Protein AF-A0A1Q5PY85-F1 (afdb_monomer)

Organism: NCBI:txid52770

Sequence (225 aa):
MTGRDDELRTALHHADWLVVAEEESTDALPASWRIVHAYLPDIEVTLDFDCLDAWGNYRPLAYAYGCRSAQVPGLSIYLGRRRDQRRAAIADFVRALTAWAYQQHETNAGRNGAENRGRAEDAAEYRFNLRLVRTADQFFRLLSKTLHFPGYFGGNWAAADDCMRDLAWLPPGPLTLRFEHLDTLAARSPLLHREVVTSLNLWEAHWAQAAAQRAVHIVRAGGAG

Solvent-accessible surface area (backbone atoms only — not comparable to full-atom values): 12750 Å² total; per-residue (Å²): 132,86,38,61,50,53,57,45,53,51,53,34,46,76,70,44,32,40,81,78,44,77,43,75,60,52,100,89,43,63,23,34,35,37,31,31,33,61,89,41,74,90,48,71,40,42,37,42,33,44,26,62,47,100,84,69,46,80,46,63,65,58,64,28,46,27,39,31,40,74,81,42,85,90,50,63,47,66,51,51,90,55,62,69,64,26,52,51,50,47,51,52,49,50,52,54,51,50,54,49,51,54,54,51,51,52,52,54,49,53,56,55,45,65,76,53,66,86,54,94,81,75,50,56,72,47,78,42,62,29,69,80,48,80,48,69,64,52,49,43,51,50,51,35,62,75,66,62,53,63,94,80,63,68,74,43,71,70,43,48,54,56,50,70,71,61,60,76,88,49,81,87,69,42,34,33,43,34,38,33,17,51,54,50,21,37,76,75,31,54,66,61,34,50,52,52,52,53,50,53,52,52,48,46,56,48,29,68,72,39,42,90,81,42,48,57,44,74,41,83,34,65,59,83,128

Nearest PDB structures (foldseek):
  4d82-assembly1_A  TM=6.471E-01  e=3.414E-02  Metallosphaera sedula
  8s0f-assembly1_A  TM=4.753E-01  e=2.644E-01  Homo sapiens
  3ewd-assembly1_A  TM=4.583E-01  e=8.814E-01  Plasmodium vivax
  6ii7-assembly1_A  TM=3.867E-01  e=9.361E-01  Plasmodium falciparum 3D7
  2pgr-assembly1_A  TM=4.526E-01  e=3.970E+00  Plasmodium vivax

Structure (mmCIF, N/CA/C/O backbone):
data_AF-A0A1Q5PY85-F1
#
_entry.id   AF-A0A1Q5PY85-F1
#
loop_
_atom_site.group_PDB
_atom_site.id
_atom_site.type_symbol
_atom_site.label_atom_id
_atom_site.label_alt_id
_atom_site.label_comp_id
_atom_site.label_asym_id
_atom_site.label_entity_id
_atom_site.label_seq_id
_atom_site.pdbx_PDB_ins_code
_atom_site.Cartn_x
_atom_site.Cartn_y
_atom_site.Cartn_z
_atom_site.occupancy
_atom_site.B_iso_or_equiv
_atom_site.auth_seq_id
_atom_site.auth_comp_id
_atom_site.auth_asym_id
_atom_site.auth_atom_id
_atom_site.pdbx_PDB_model_num
ATOM 1 N N . MET A 1 1 ? 5.007 9.490 -26.682 1.00 46.78 1 MET A N 1
ATOM 2 C CA . MET A 1 1 ? 4.760 8.033 -26.753 1.00 46.78 1 MET A CA 1
ATOM 3 C C . MET A 1 1 ? 5.079 7.475 -25.383 1.00 46.78 1 MET A C 1
ATOM 5 O O . MET A 1 1 ? 6.204 7.653 -24.950 1.00 46.78 1 MET A O 1
ATOM 9 N N . THR A 1 2 ? 4.097 6.906 -24.689 1.00 60.88 2 THR A N 1
ATOM 10 C CA . THR A 1 2 ? 4.282 6.247 -23.384 1.00 60.88 2 THR A CA 1
ATOM 11 C C . THR A 1 2 ? 5.137 4.994 -23.580 1.00 60.88 2 THR A C 1
ATOM 13 O O . THR A 1 2 ? 4.858 4.215 -24.500 1.00 60.88 2 THR A O 1
ATOM 16 N N . GLY A 1 3 ? 6.197 4.838 -22.790 1.00 75.25 3 GLY A N 1
ATOM 17 C CA . GLY A 1 3 ? 7.098 3.689 -22.851 1.00 75.25 3 GLY A CA 1
ATOM 18 C C . GLY A 1 3 ? 6.399 2.386 -22.445 1.00 75.25 3 GLY A C 1
ATOM 19 O O . GLY A 1 3 ? 5.285 2.383 -21.917 1.00 75.25 3 GLY A O 1
ATOM 20 N N . ARG A 1 4 ? 7.006 1.231 -22.739 1.00 83.38 4 ARG A N 1
ATOM 21 C CA . ARG A 1 4 ? 6.450 -0.070 -22.300 1.00 83.38 4 ARG A CA 1
ATOM 22 C C . ARG A 1 4 ? 6.607 -0.270 -20.793 1.00 83.38 4 ARG A C 1
ATOM 24 O O . ARG A 1 4 ? 5.737 -0.855 -20.155 1.00 83.38 4 ARG A O 1
ATOM 31 N N . ASP A 1 5 ? 7.698 0.249 -20.259 1.00 85.38 5 ASP A N 1
ATOM 32 C CA . ASP A 1 5 ? 7.985 0.420 -18.843 1.00 85.38 5 ASP A CA 1
ATOM 33 C C . ASP A 1 5 ? 6.934 1.299 -18.148 1.00 85.38 5 ASP A C 1
ATOM 35 O O . ASP A 1 5 ? 6.452 0.920 -17.085 1.00 85.38 5 ASP A O 1
ATOM 39 N N . ASP A 1 6 ? 6.470 2.389 -18.767 1.00 89.38 6 ASP A N 1
ATOM 40 C CA . ASP A 1 6 ? 5.394 3.218 -18.198 1.00 89.38 6 ASP A CA 1
ATOM 41 C C . ASP A 1 6 ? 4.089 2.425 -17.980 1.00 89.38 6 ASP A C 1
ATOM 43 O O . ASP A 1 6 ? 3.392 2.620 -16.978 1.00 89.38 6 ASP A O 1
ATOM 47 N N . GLU A 1 7 ? 3.734 1.511 -18.897 1.00 91.31 7 GLU A N 1
ATOM 48 C CA . GLU A 1 7 ? 2.555 0.646 -18.725 1.00 91.31 7 GLU A CA 1
ATOM 49 C C . GLU A 1 7 ? 2.729 -0.321 -17.543 1.00 91.31 7 GLU A C 1
ATOM 51 O O . GLU A 1 7 ? 1.781 -0.516 -16.777 1.00 91.31 7 GLU A O 1
ATOM 56 N N . LEU A 1 8 ? 3.932 -0.878 -17.357 1.00 94.31 8 LEU A N 1
ATOM 57 C CA . LEU A 1 8 ? 4.254 -1.717 -16.201 1.00 94.31 8 LEU A CA 1
ATOM 58 C C . LEU A 1 8 ? 4.220 -0.903 -14.904 1.00 94.31 8 LEU A C 1
ATOM 60 O O . LEU A 1 8 ? 3.572 -1.319 -13.947 1.00 94.31 8 LEU A O 1
ATOM 64 N N . ARG A 1 9 ? 4.836 0.283 -14.883 1.00 93.94 9 ARG A N 1
ATOM 65 C CA . ARG A 1 9 ? 4.808 1.205 -13.740 1.00 93.94 9 ARG A CA 1
ATOM 66 C C . ARG A 1 9 ? 3.383 1.565 -13.340 1.00 93.94 9 ARG A C 1
ATOM 68 O O . ARG A 1 9 ? 3.052 1.549 -12.159 1.00 93.94 9 ARG A O 1
ATOM 75 N N . THR A 1 10 ? 2.529 1.853 -14.320 1.00 91.81 10 THR A N 1
ATOM 76 C CA . THR A 1 10 ? 1.115 2.163 -14.076 1.00 91.81 10 THR A CA 1
ATOM 77 C C . THR A 1 10 ? 0.393 0.973 -13.443 1.00 91.81 10 THR A C 1
ATOM 79 O O . THR A 1 10 ? -0.351 1.147 -12.480 1.00 91.81 10 THR A O 1
ATOM 82 N N . ALA A 1 11 ? 0.618 -0.241 -13.954 1.00 94.38 11 ALA A N 1
ATOM 83 C CA . ALA A 1 11 ? 0.002 -1.446 -13.408 1.00 94.38 11 ALA A CA 1
ATOM 84 C C . ALA A 1 11 ? 0.500 -1.773 -11.992 1.00 94.38 11 ALA A C 1
ATOM 86 O O . ALA A 1 11 ? -0.316 -2.088 -11.129 1.00 94.38 11 ALA A O 1
ATOM 87 N N . LEU A 1 12 ? 1.806 -1.636 -11.740 1.00 95.31 12 LEU A N 1
ATOM 88 C CA . LEU A 1 12 ? 2.403 -1.755 -10.408 1.00 95.31 12 LEU A CA 1
ATOM 89 C C . LEU A 1 12 ? 1.751 -0.766 -9.438 1.00 95.31 12 LEU A C 1
ATOM 91 O O . LEU A 1 12 ? 1.229 -1.181 -8.409 1.00 95.31 12 LEU A O 1
ATOM 95 N N . HIS A 1 13 ? 1.671 0.512 -9.812 1.00 90.19 13 HIS A N 1
ATOM 96 C CA . HIS A 1 13 ? 1.042 1.541 -8.986 1.00 90.19 13 HIS A CA 1
ATOM 97 C C . HIS A 1 13 ? -0.441 1.248 -8.700 1.00 90.19 13 HIS A C 1
ATOM 99 O O . HIS A 1 13 ? -0.894 1.426 -7.572 1.00 90.19 13 HIS A O 1
ATOM 105 N N . HIS A 1 14 ? -1.210 0.771 -9.686 1.00 87.50 14 HIS A N 1
ATOM 106 C CA . HIS A 1 14 ? -2.605 0.356 -9.467 1.00 87.50 14 HIS A CA 1
ATOM 107 C C . HIS A 1 14 ? -2.744 -0.845 -8.527 1.00 87.50 14 HIS A C 1
ATOM 109 O O . HIS A 1 14 ? -3.781 -0.996 -7.885 1.00 87.50 14 HIS A O 1
ATOM 115 N N . ALA A 1 15 ? -1.715 -1.682 -8.441 1.00 89.69 15 ALA A N 1
ATOM 116 C CA . ALA A 1 15 ? -1.627 -2.782 -7.493 1.00 89.69 15 ALA A CA 1
ATOM 117 C C . ALA A 1 15 ? -0.873 -2.401 -6.206 1.00 89.69 15 ALA A C 1
ATOM 119 O O . ALA A 1 15 ? -0.427 -3.290 -5.491 1.00 89.69 15 ALA A O 1
ATOM 120 N N . ASP A 1 16 ? -0.722 -1.100 -5.927 1.00 88.50 16 ASP A N 1
ATOM 121 C CA . ASP A 1 16 ? -0.059 -0.536 -4.745 1.00 88.50 16 ASP A CA 1
ATOM 122 C C . ASP A 1 16 ? 1.429 -0.902 -4.591 1.00 88.50 16 ASP A C 1
ATOM 124 O O . ASP A 1 16 ? 2.015 -0.743 -3.518 1.00 88.50 16 ASP A O 1
ATOM 128 N N . TRP A 1 17 ? 2.070 -1.333 -5.678 1.00 92.69 17 TRP A N 1
ATOM 129 C CA . TRP A 1 17 ? 3.521 -1.425 -5.772 1.00 92.69 17 TRP A CA 1
ATOM 130 C C . TRP A 1 17 ? 4.112 -0.072 -6.145 1.00 92.69 17 TRP A C 1
ATOM 132 O O . TRP A 1 17 ? 3.710 0.573 -7.117 1.00 92.69 17 TRP A O 1
ATOM 142 N N . LEU A 1 18 ? 5.105 0.349 -5.375 1.00 88.62 18 LEU A N 1
ATOM 143 C CA . LEU A 1 18 ? 5.744 1.646 -5.504 1.00 88.62 18 LEU A CA 1
ATOM 144 C C . LEU A 1 18 ? 7.203 1.442 -5.888 1.00 88.62 18 LEU A C 1
ATOM 146 O O . LEU A 1 18 ? 7.935 0.743 -5.193 1.00 88.62 18 LEU A O 1
ATOM 150 N N . VAL A 1 19 ? 7.618 2.071 -6.987 1.00 92.25 19 VAL A N 1
ATOM 151 C CA . VAL A 1 19 ? 9.026 2.128 -7.392 1.00 92.25 19 VAL A CA 1
ATOM 152 C C . VAL A 1 19 ? 9.754 3.088 -6.457 1.00 92.25 19 VAL A C 1
ATOM 154 O O . VAL A 1 19 ? 9.436 4.279 -6.418 1.00 92.25 19 VAL A O 1
ATOM 157 N N . VAL A 1 20 ? 10.686 2.554 -5.668 1.00 89.75 20 VAL A N 1
ATOM 158 C CA . VAL A 1 20 ? 11.449 3.297 -4.650 1.00 89.75 20 VAL A CA 1
ATOM 159 C C . VAL A 1 20 ? 12.882 3.591 -5.072 1.00 89.75 20 VAL A C 1
ATOM 161 O O . VAL A 1 20 ? 13.471 4.537 -4.555 1.00 89.75 20 VAL A O 1
ATOM 164 N N . ALA A 1 21 ? 13.428 2.831 -6.020 1.00 90.75 21 ALA A N 1
ATOM 165 C CA . ALA A 1 21 ? 14.708 3.125 -6.651 1.00 90.75 21 ALA A CA 1
ATOM 166 C C . ALA A 1 21 ? 14.734 2.620 -8.093 1.00 90.75 21 ALA A C 1
ATOM 168 O O . ALA A 1 21 ? 14.062 1.642 -8.428 1.00 90.75 21 ALA A O 1
ATOM 169 N N . GLU A 1 22 ? 15.534 3.288 -8.919 1.00 93.81 22 GLU A N 1
ATOM 170 C CA . GLU A 1 22 ? 15.732 2.965 -10.327 1.00 93.81 22 GLU A CA 1
ATOM 171 C C . GLU A 1 22 ? 17.217 3.038 -10.645 1.00 93.81 22 GLU A C 1
ATOM 173 O O . GLU A 1 22 ? 17.879 4.018 -10.299 1.00 93.81 22 GLU A O 1
ATOM 178 N N . GLU A 1 23 ? 17.722 2.005 -11.302 1.00 90.50 23 GLU A N 1
ATOM 179 C CA . GLU A 1 23 ? 19.103 1.914 -11.747 1.00 90.50 23 GLU A CA 1
ATOM 180 C C . GLU A 1 23 ? 19.117 1.759 -13.265 1.00 90.50 23 GLU A C 1
ATOM 182 O O . GLU A 1 23 ? 18.391 0.941 -13.838 1.00 90.50 23 GLU A O 1
ATOM 187 N N . GLU A 1 24 ? 19.930 2.574 -13.930 1.00 84.88 24 GLU A N 1
ATOM 188 C CA . GLU A 1 24 ? 20.134 2.461 -15.368 1.00 84.88 24 GLU A CA 1
ATOM 189 C C . GLU A 1 24 ? 21.031 1.266 -15.697 1.00 84.88 24 GLU A C 1
ATOM 191 O O . GLU A 1 24 ? 21.853 0.827 -14.893 1.00 84.88 24 GLU A O 1
ATOM 196 N N . SER A 1 25 ? 20.885 0.739 -16.911 1.00 80.12 25 SER A N 1
ATOM 197 C CA . SER A 1 25 ? 21.749 -0.333 -17.393 1.00 80.12 25 SER A CA 1
ATOM 198 C C . SER A 1 25 ? 23.191 0.145 -17.535 1.00 80.12 25 SER A C 1
ATOM 200 O O . SER A 1 25 ? 23.440 1.226 -18.070 1.00 80.12 25 SER A O 1
ATOM 202 N N . THR A 1 26 ? 24.130 -0.712 -17.156 1.00 78.88 26 THR A N 1
ATOM 203 C CA . THR A 1 26 ? 25.570 -0.540 -17.372 1.00 78.88 26 THR A CA 1
ATOM 204 C C . THR A 1 26 ? 26.106 -1.709 -18.190 1.00 78.88 26 THR A C 1
ATOM 206 O O . THR A 1 26 ? 25.411 -2.704 -18.375 1.00 78.88 26 THR A O 1
ATOM 209 N N . ASP A 1 27 ? 27.369 -1.650 -18.615 1.00 71.88 27 ASP A N 1
ATOM 210 C CA . ASP A 1 27 ? 28.006 -2.776 -19.312 1.00 71.88 27 ASP A CA 1
ATOM 211 C C . ASP A 1 27 ? 27.983 -4.082 -18.491 1.00 71.88 27 ASP A C 1
ATOM 213 O O . ASP A 1 27 ? 27.984 -5.174 -19.059 1.00 71.88 27 ASP A O 1
ATOM 217 N N . ALA A 1 28 ? 27.919 -3.981 -17.157 1.00 72.75 28 ALA A N 1
ATOM 218 C CA . ALA A 1 28 ? 27.963 -5.117 -16.242 1.00 72.75 28 ALA A CA 1
ATOM 219 C C . ALA A 1 28 ? 26.585 -5.598 -15.758 1.00 72.75 28 ALA A C 1
ATOM 221 O O . ALA A 1 28 ? 26.457 -6.764 -15.383 1.00 72.75 28 ALA A O 1
ATOM 222 N N . LEU A 1 29 ? 25.571 -4.726 -15.722 1.00 74.56 29 LEU A N 1
ATOM 223 C CA . LEU A 1 29 ? 24.277 -5.019 -15.101 1.00 74.56 29 LEU A CA 1
ATOM 224 C C . LEU A 1 29 ? 23.103 -4.446 -15.909 1.00 74.56 29 LEU A C 1
ATOM 226 O O . LEU A 1 29 ? 23.189 -3.317 -16.400 1.00 74.56 29 LEU A O 1
ATOM 230 N N . PRO A 1 30 ? 21.982 -5.186 -16.016 1.00 81.19 30 PRO A N 1
ATOM 231 C CA . PRO A 1 30 ? 20.759 -4.659 -16.607 1.00 81.19 30 PRO A CA 1
ATOM 232 C C . PRO A 1 30 ? 20.192 -3.500 -15.778 1.00 81.19 30 PRO A C 1
ATOM 234 O O . PRO A 1 30 ? 20.475 -3.373 -14.590 1.00 81.19 30 PRO A O 1
ATOM 237 N N . ALA A 1 31 ? 19.342 -2.685 -16.406 1.00 90.94 31 ALA A N 1
ATOM 238 C CA . ALA A 1 31 ? 18.552 -1.701 -15.672 1.00 90.94 31 ALA A CA 1
ATOM 239 C C . ALA A 1 31 ? 17.646 -2.420 -14.663 1.00 90.94 31 ALA A C 1
ATOM 241 O O . ALA A 1 31 ? 17.135 -3.503 -14.965 1.00 90.94 31 ALA A O 1
ATOM 242 N N . SER A 1 32 ? 17.415 -1.823 -13.497 1.00 94.06 32 SER A N 1
ATOM 243 C CA . SER A 1 32 ? 16.599 -2.442 -12.453 1.00 94.06 32 SER A CA 1
ATOM 244 C C . SER A 1 32 ? 15.701 -1.439 -11.734 1.00 94.06 32 SER A C 1
ATOM 246 O O . SER A 1 32 ? 16.008 -0.251 -11.632 1.00 94.06 32 SER A O 1
ATOM 248 N N . TRP A 1 33 ? 14.566 -1.921 -11.229 1.00 96.25 33 TRP A N 1
ATOM 249 C CA . TRP A 1 33 ? 13.725 -1.190 -10.282 1.00 96.25 33 TRP A CA 1
ATOM 250 C C . TRP A 1 33 ? 13.672 -1.930 -8.961 1.00 96.25 33 TRP A C 1
ATOM 252 O O . TRP A 1 33 ? 13.388 -3.125 -8.936 1.00 96.25 33 TRP A O 1
ATOM 262 N N . ARG A 1 34 ? 13.824 -1.204 -7.855 1.00 95.38 34 ARG A N 1
ATOM 263 C CA . ARG A 1 34 ? 13.417 -1.706 -6.541 1.00 95.38 34 ARG A CA 1
ATOM 264 C C . ARG A 1 34 ? 12.014 -1.212 -6.254 1.00 95.38 34 ARG A C 1
ATOM 266 O O . ARG A 1 34 ? 11.732 -0.013 -6.348 1.00 95.38 34 ARG A O 1
ATOM 273 N N . ILE A 1 35 ? 11.132 -2.149 -5.943 1.00 94.81 35 ILE A N 1
ATOM 274 C CA . ILE A 1 35 ? 9.726 -1.902 -5.663 1.00 94.81 35 ILE A CA 1
ATOM 275 C C . ILE A 1 35 ? 9.362 -2.443 -4.288 1.00 94.81 35 ILE A C 1
ATOM 277 O O . ILE A 1 35 ? 9.848 -3.489 -3.864 1.00 94.81 35 ILE A O 1
ATOM 281 N N . VAL A 1 36 ? 8.462 -1.745 -3.613 1.00 90.44 36 VAL A N 1
ATOM 282 C CA . VAL A 1 36 ? 7.865 -2.204 -2.356 1.00 90.44 36 VAL A CA 1
ATOM 283 C C . VAL A 1 36 ? 6.357 -2.128 -2.465 1.00 90.44 36 VAL A C 1
ATOM 285 O O . VAL A 1 36 ? 5.811 -1.239 -3.128 1.00 90.44 36 VAL A O 1
ATOM 288 N N . HIS A 1 37 ? 5.673 -3.058 -1.817 1.00 88.69 37 HIS A N 1
ATOM 289 C CA . HIS A 1 37 ? 4.226 -3.005 -1.733 1.00 88.69 37 HIS A CA 1
ATOM 290 C C . HIS A 1 37 ? 3.826 -2.091 -0.575 1.00 88.69 37 HIS A C 1
ATOM 292 O O . HIS A 1 37 ? 4.329 -2.245 0.538 1.00 88.69 37 HIS A O 1
ATOM 298 N N . ALA A 1 38 ? 2.901 -1.156 -0.806 1.00 79.75 38 ALA A N 1
ATOM 299 C CA . ALA A 1 38 ? 2.514 -0.147 0.186 1.00 79.75 38 ALA A CA 1
ATOM 300 C C . ALA A 1 38 ? 2.039 -0.743 1.528 1.00 79.75 38 ALA A C 1
ATOM 302 O O . ALA A 1 38 ? 2.112 -0.078 2.559 1.00 79.75 38 ALA A O 1
ATOM 303 N N . TYR A 1 39 ? 1.566 -1.993 1.511 1.00 74.12 39 TYR A N 1
ATOM 304 C CA . TYR A 1 39 ? 1.035 -2.703 2.681 1.00 74.12 39 TYR A CA 1
ATOM 305 C C . TYR A 1 39 ? 1.976 -3.767 3.245 1.00 74.12 39 TYR A C 1
ATOM 307 O O . TYR A 1 39 ? 1.681 -4.327 4.292 1.00 74.12 39 TYR A O 1
ATOM 315 N N . LEU A 1 40 ? 3.079 -4.066 2.555 1.00 81.88 40 LEU A N 1
ATOM 316 C CA . LEU A 1 40 ? 4.037 -5.101 2.949 1.00 81.88 40 LEU A CA 1
ATOM 317 C C . LEU A 1 40 ? 5.451 -4.506 2.853 1.00 81.88 40 LEU A C 1
ATOM 319 O O . LEU A 1 40 ? 6.212 -4.893 1.968 1.00 81.88 40 LEU A O 1
ATOM 323 N N . PRO A 1 41 ? 5.795 -3.520 3.703 1.00 67.25 41 PRO A N 1
ATOM 324 C CA . PRO A 1 41 ? 7.047 -2.772 3.579 1.00 67.25 41 PRO A CA 1
ATOM 325 C C . PRO A 1 41 ? 8.292 -3.644 3.785 1.00 67.25 41 PRO A C 1
ATOM 327 O O . PRO A 1 41 ? 9.355 -3.303 3.279 1.00 67.25 41 PRO A O 1
ATOM 330 N N . ASP A 1 42 ? 8.146 -4.783 4.467 1.00 76.62 42 ASP A N 1
ATOM 331 C CA . ASP A 1 42 ? 9.215 -5.771 4.649 1.00 76.62 42 ASP A CA 1
ATOM 332 C C . ASP A 1 42 ? 9.494 -6.586 3.374 1.00 76.62 42 ASP A C 1
ATOM 334 O O . ASP A 1 42 ? 10.484 -7.313 3.295 1.00 76.62 42 ASP A O 1
ATOM 338 N N . ILE A 1 43 ? 8.613 -6.494 2.373 1.00 84.75 43 ILE A N 1
ATOM 339 C CA . ILE A 1 43 ? 8.736 -7.191 1.096 1.00 84.75 43 ILE A CA 1
ATOM 340 C C . ILE A 1 43 ? 9.202 -6.193 0.032 1.00 84.75 43 ILE A C 1
ATOM 342 O O . ILE A 1 43 ? 8.404 -5.537 -0.644 1.00 84.75 43 ILE A O 1
ATOM 346 N N . GLU A 1 44 ? 10.521 -6.105 -0.126 1.00 91.69 44 GLU A N 1
ATOM 347 C CA . GLU A 1 44 ? 11.166 -5.419 -1.246 1.00 91.69 44 GLU A CA 1
ATOM 348 C C . GLU A 1 44 ? 11.475 -6.414 -2.373 1.00 91.69 44 GLU A C 1
ATOM 350 O O . GLU A 1 44 ? 11.993 -7.510 -2.142 1.00 91.69 44 GLU A O 1
ATOM 355 N N . VAL A 1 45 ? 11.151 -6.027 -3.607 1.00 94.75 45 VAL A N 1
ATOM 356 C CA . VAL A 1 45 ? 11.400 -6.822 -4.811 1.00 94.75 45 VAL A CA 1
ATOM 357 C C . VAL A 1 45 ? 12.219 -6.007 -5.799 1.00 94.75 45 VAL A C 1
ATOM 359 O O . VAL A 1 45 ? 11.931 -4.841 -6.055 1.00 94.75 45 VAL A O 1
ATOM 362 N N . THR A 1 46 ? 13.217 -6.642 -6.396 1.00 96.38 46 THR A N 1
ATOM 363 C CA . THR A 1 46 ? 13.988 -6.103 -7.510 1.00 96.38 46 THR A CA 1
ATOM 364 C C . THR A 1 46 ? 13.433 -6.668 -8.808 1.00 96.38 46 THR A C 1
ATOM 366 O O . THR A 1 46 ? 13.246 -7.880 -8.953 1.00 96.38 46 THR A O 1
ATOM 369 N N . LEU A 1 47 ? 13.150 -5.772 -9.743 1.00 96.06 47 LEU A N 1
ATOM 370 C CA . LEU A 1 47 ? 12.752 -6.072 -11.103 1.00 96.06 47 LEU A CA 1
ATOM 371 C C . LEU A 1 47 ? 13.917 -5.760 -12.037 1.00 96.06 47 LEU A C 1
ATOM 373 O O . LEU A 1 47 ? 14.249 -4.592 -12.220 1.00 96.06 47 LEU A O 1
ATOM 377 N N . ASP A 1 48 ? 14.506 -6.790 -12.633 1.00 93.31 48 ASP A N 1
ATOM 378 C CA . ASP A 1 48 ? 15.574 -6.644 -13.620 1.00 93.31 48 ASP A CA 1
ATOM 379 C C . ASP A 1 48 ? 14.978 -6.570 -15.021 1.00 93.31 48 ASP A C 1
ATOM 381 O O . ASP A 1 48 ? 14.154 -7.411 -15.403 1.00 93.31 48 ASP A O 1
ATOM 385 N N . PHE A 1 49 ? 15.425 -5.597 -15.807 1.00 93.12 49 PHE A N 1
ATOM 386 C CA . PHE A 1 49 ? 14.931 -5.361 -17.154 1.00 93.12 49 PHE A CA 1
ATOM 387 C C . PHE A 1 49 ? 15.865 -5.901 -18.218 1.00 93.12 49 PHE A C 1
ATOM 389 O O . PHE A 1 49 ? 17.069 -5.644 -18.245 1.00 93.12 49 PHE A O 1
ATOM 396 N N . ASP A 1 50 ? 15.267 -6.582 -19.182 1.00 88.69 50 ASP A N 1
ATOM 397 C CA . ASP A 1 50 ? 15.992 -7.063 -20.334 1.00 88.69 50 ASP A CA 1
ATOM 398 C C . ASP A 1 50 ? 16.037 -5.958 -21.398 1.00 88.69 50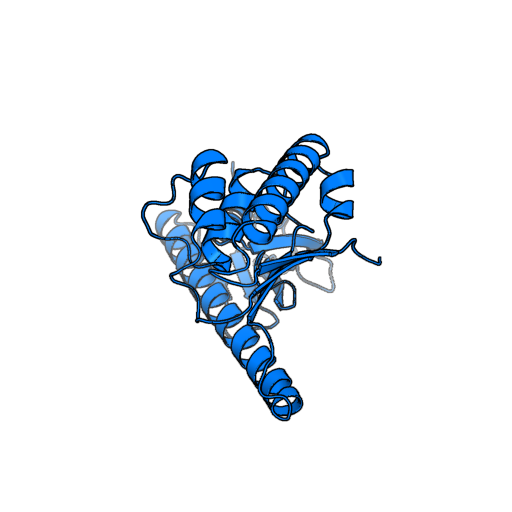 ASP A C 1
ATOM 400 O O . ASP A 1 50 ? 15.060 -5.690 -22.108 1.00 88.69 50 ASP A O 1
ATOM 404 N N . CYS A 1 51 ? 17.189 -5.282 -21.461 1.00 85.50 51 CYS A N 1
ATOM 405 C CA . CYS A 1 51 ? 17.436 -4.101 -22.298 1.00 85.50 51 CYS A CA 1
ATOM 406 C C . CYS A 1 51 ? 18.434 -4.338 -23.444 1.00 85.50 51 CYS A C 1
ATOM 408 O O . CYS A 1 51 ? 18.687 -3.423 -24.224 1.00 85.50 51 CYS A O 1
ATOM 410 N N . LEU A 1 52 ? 19.002 -5.541 -23.562 1.00 83.44 52 LEU A N 1
ATOM 411 C CA . LEU A 1 52 ? 19.951 -5.897 -24.623 1.00 83.44 52 LEU A CA 1
ATOM 412 C C . LEU A 1 52 ? 19.264 -6.092 -25.979 1.00 83.44 52 LEU A C 1
ATOM 414 O O . LEU A 1 52 ? 18.376 -6.930 -26.122 1.00 83.44 52 LEU A O 1
ATOM 418 N N . ASP A 1 53 ? 19.689 -5.360 -27.004 1.00 80.88 53 ASP A N 1
ATOM 419 C CA . ASP A 1 53 ? 19.227 -5.641 -28.362 1.00 80.88 53 ASP A CA 1
ATOM 420 C C . ASP A 1 53 ? 19.915 -6.870 -28.984 1.00 80.88 53 ASP A C 1
ATOM 422 O O . ASP A 1 53 ? 20.773 -7.516 -28.383 1.00 80.88 53 ASP A O 1
ATOM 426 N N . ALA A 1 54 ? 19.516 -7.215 -30.213 1.00 79.81 54 ALA A N 1
ATOM 427 C CA . ALA A 1 54 ? 20.024 -8.390 -30.924 1.00 79.81 54 ALA A CA 1
ATOM 428 C C . ALA A 1 54 ? 21.542 -8.352 -31.189 1.00 79.81 54 ALA A C 1
ATOM 430 O O . ALA A 1 54 ? 22.121 -9.375 -31.546 1.00 79.81 54 ALA A O 1
ATOM 431 N N . TRP A 1 55 ? 22.175 -7.188 -31.030 1.00 83.31 55 TRP A N 1
ATOM 432 C CA . TRP A 1 55 ? 23.609 -6.988 -31.210 1.00 83.31 55 TRP A CA 1
ATOM 433 C C . TRP A 1 55 ? 24.354 -6.861 -29.875 1.00 83.31 55 TRP A C 1
ATOM 435 O O . TRP A 1 55 ? 25.548 -6.583 -29.878 1.00 83.31 55 TRP A O 1
ATOM 445 N N . GLY A 1 56 ? 23.669 -7.071 -28.745 1.00 78.44 56 GLY A N 1
ATOM 446 C CA . GLY A 1 56 ? 24.259 -6.992 -27.411 1.00 78.44 56 GLY A CA 1
ATOM 447 C C . GLY A 1 56 ? 24.448 -5.566 -26.892 1.00 78.44 56 GLY A C 1
ATOM 448 O O . GLY A 1 56 ? 25.146 -5.383 -25.901 1.00 78.44 56 GLY A O 1
ATOM 449 N N . ASN A 1 57 ? 23.832 -4.558 -27.521 1.00 81.25 57 ASN A N 1
ATOM 450 C CA . ASN A 1 57 ? 23.897 -3.186 -27.022 1.00 81.25 57 ASN A CA 1
ATOM 451 C C . ASN A 1 57 ? 22.773 -2.930 -26.018 1.00 81.25 57 ASN A C 1
ATOM 453 O O . ASN A 1 57 ? 21.612 -3.274 -26.271 1.00 81.25 57 ASN A O 1
ATOM 457 N N . TYR A 1 58 ? 23.094 -2.258 -24.914 1.00 80.62 58 TYR A N 1
ATOM 458 C CA . TYR A 1 58 ? 22.086 -1.799 -23.967 1.00 80.62 58 TYR A CA 1
ATOM 459 C C . TYR A 1 58 ? 21.240 -0.680 -24.567 1.00 80.62 58 TYR A C 1
ATOM 461 O O . TYR A 1 58 ? 21.737 0.309 -25.110 1.00 80.62 58 TYR A O 1
ATOM 469 N N . ARG A 1 59 ? 19.925 -0.848 -24.471 1.00 82.75 59 ARG A N 1
ATOM 470 C CA . ARG A 1 59 ? 18.938 0.145 -24.885 1.00 82.75 59 ARG A CA 1
ATOM 471 C C . ARG A 1 59 ? 18.361 0.848 -23.661 1.00 82.75 59 ARG A C 1
ATOM 473 O O . ARG A 1 59 ? 18.275 0.234 -22.601 1.00 82.75 59 ARG A O 1
ATOM 480 N N . PRO A 1 60 ? 17.891 2.100 -23.810 1.00 83.94 60 PRO A N 1
ATOM 481 C CA . PRO A 1 60 ? 17.154 2.763 -22.743 1.00 83.94 60 PRO A CA 1
ATOM 482 C C . PRO A 1 60 ? 15.973 1.909 -22.272 1.00 83.94 60 PRO A C 1
ATOM 484 O O . PRO A 1 60 ? 15.353 1.217 -23.084 1.00 83.94 60 PRO A O 1
ATOM 487 N N . LEU A 1 61 ? 15.618 2.024 -20.992 1.00 84.44 61 LEU A N 1
ATOM 488 C CA . LEU A 1 61 ? 14.570 1.233 -20.337 1.00 84.44 61 LEU A CA 1
ATOM 489 C C . LEU A 1 61 ? 13.221 1.249 -21.077 1.00 84.44 61 LEU A C 1
ATOM 491 O O . LEU A 1 61 ? 12.549 0.223 -21.172 1.00 84.44 61 LEU A O 1
ATOM 495 N N . ALA A 1 62 ? 12.874 2.367 -21.721 1.00 84.12 62 ALA A N 1
ATOM 496 C CA . ALA A 1 62 ? 11.680 2.484 -22.566 1.00 84.12 62 ALA A CA 1
ATOM 497 C C . ALA A 1 62 ? 11.602 1.437 -23.701 1.00 84.12 62 ALA A C 1
ATOM 499 O O . ALA A 1 62 ? 10.526 1.136 -24.240 1.00 84.12 62 ALA A O 1
ATOM 500 N N . TYR A 1 63 ? 12.750 0.864 -24.071 1.00 83.12 63 TYR A N 1
ATOM 501 C CA . TYR A 1 63 ? 12.900 -0.168 -25.086 1.00 83.12 63 TYR A CA 1
ATOM 502 C C . TYR A 1 63 ? 13.059 -1.588 -24.528 1.00 83.12 63 TYR A C 1
ATOM 504 O O . TYR A 1 63 ? 13.184 -2.514 -25.339 1.00 83.12 63 TYR A O 1
ATOM 512 N N . ALA A 1 64 ? 12.972 -1.786 -23.211 1.00 87.38 64 ALA A N 1
ATOM 513 C CA . ALA A 1 64 ? 13.031 -3.107 -22.596 1.00 87.38 64 ALA A CA 1
ATOM 514 C C . ALA A 1 64 ? 12.022 -4.069 -23.240 1.00 87.38 64 ALA A C 1
ATOM 516 O O . ALA A 1 64 ? 10.877 -3.709 -23.545 1.00 87.38 64 ALA A O 1
ATOM 517 N N . TYR A 1 65 ? 12.461 -5.296 -23.505 1.00 87.00 65 TYR A N 1
ATOM 518 C CA . TYR A 1 65 ? 11.623 -6.350 -24.085 1.00 87.00 65 TYR A CA 1
ATOM 519 C C . TYR A 1 65 ? 11.117 -7.330 -23.040 1.00 87.00 65 TYR A C 1
ATOM 521 O O . TYR A 1 65 ? 10.210 -8.098 -23.344 1.00 87.00 65 TYR A O 1
ATOM 529 N N . GLY A 1 66 ? 11.640 -7.278 -21.822 1.00 90.50 66 GLY A N 1
ATOM 530 C CA . GLY A 1 66 ? 11.187 -8.111 -20.727 1.00 90.50 66 GLY A CA 1
ATOM 531 C C . GLY A 1 66 ? 11.580 -7.550 -19.372 1.00 90.50 66 GLY A C 1
ATOM 532 O O . GLY A 1 66 ? 12.314 -6.567 -19.273 1.00 90.50 66 GLY A O 1
ATOM 533 N N . CYS A 1 67 ? 11.026 -8.169 -18.343 1.00 93.31 67 CYS A N 1
ATOM 534 C CA . CYS A 1 67 ? 11.294 -7.876 -16.945 1.00 93.31 67 CYS A CA 1
ATOM 535 C C . CYS A 1 67 ? 11.176 -9.180 -16.154 1.00 93.31 67 CYS A C 1
ATOM 537 O O . CYS A 1 67 ? 10.285 -9.985 -16.432 1.00 93.31 67 CYS A O 1
ATOM 539 N N . ARG A 1 68 ? 12.025 -9.388 -15.150 1.00 94.12 68 ARG A N 1
ATOM 540 C CA . ARG A 1 68 ? 11.944 -10.530 -14.226 1.00 94.12 68 ARG A CA 1
ATOM 541 C C . ARG A 1 68 ? 12.124 -10.084 -12.785 1.00 94.12 68 ARG A C 1
ATOM 543 O O . ARG A 1 68 ? 12.804 -9.100 -12.528 1.00 94.12 68 ARG A O 1
ATOM 550 N N . SER A 1 69 ? 11.535 -10.821 -11.852 1.00 94.88 69 SER A N 1
ATOM 551 C CA . SER A 1 69 ? 11.815 -10.635 -10.430 1.00 94.88 69 SER A CA 1
ATOM 552 C C . SER A 1 69 ? 13.108 -11.349 -10.034 1.00 94.88 69 SER A C 1
ATOM 554 O O . SER A 1 69 ? 13.315 -12.501 -10.418 1.00 94.88 69 SER A O 1
ATOM 556 N N . ALA A 1 70 ? 13.947 -10.698 -9.227 1.00 91.94 70 ALA A N 1
ATOM 557 C CA . ALA A 1 70 ? 15.118 -11.333 -8.624 1.00 91.94 70 ALA A CA 1
ATOM 558 C C . ALA A 1 70 ? 14.746 -12.259 -7.445 1.00 91.94 70 ALA A C 1
ATOM 560 O O . ALA A 1 70 ? 15.408 -13.267 -7.210 1.00 91.94 70 ALA A O 1
ATOM 561 N N . GLN A 1 71 ? 13.677 -11.937 -6.708 1.00 91.50 71 GLN A N 1
ATOM 562 C CA . GLN A 1 71 ? 13.243 -12.644 -5.496 1.00 91.50 71 GLN A CA 1
ATOM 563 C C . GLN A 1 71 ? 12.231 -13.758 -5.777 1.00 91.50 71 GLN A C 1
ATOM 565 O O . GLN A 1 71 ? 12.066 -14.649 -4.943 1.00 91.50 71 GLN A O 1
ATOM 570 N N . VAL A 1 72 ? 11.547 -13.722 -6.925 1.00 90.19 72 VAL A N 1
ATOM 571 C CA . VAL A 1 72 ? 10.561 -14.736 -7.318 1.00 90.19 72 VAL A CA 1
ATOM 572 C C . VAL A 1 72 ? 11.085 -15.519 -8.522 1.00 90.19 72 VAL A C 1
ATOM 574 O O . VAL A 1 72 ? 10.877 -15.099 -9.666 1.00 90.19 72 VAL A O 1
ATOM 577 N N . PRO A 1 73 ? 11.764 -16.664 -8.300 1.00 83.06 73 PRO A N 1
ATOM 578 C CA . PRO A 1 73 ? 12.283 -17.481 -9.386 1.00 83.06 73 PRO A CA 1
ATOM 579 C C . PRO A 1 73 ? 11.189 -17.835 -10.398 1.00 83.06 73 PRO A C 1
ATOM 581 O O . PRO A 1 73 ? 10.125 -18.332 -10.035 1.00 83.06 73 PRO A O 1
ATOM 584 N N . GLY A 1 74 ? 11.456 -17.578 -11.678 1.00 85.69 74 GLY A N 1
ATOM 585 C CA . GLY A 1 74 ? 10.533 -17.887 -12.774 1.00 85.69 74 GLY A CA 1
ATOM 586 C C . GLY A 1 74 ? 9.422 -16.859 -13.010 1.00 85.69 74 GLY A C 1
ATOM 587 O O . GLY A 1 74 ? 8.712 -16.980 -14.006 1.00 85.69 74 GLY A O 1
ATOM 588 N N . LEU A 1 75 ? 9.286 -15.827 -12.169 1.00 93.25 75 LEU A N 1
ATOM 589 C CA . LEU A 1 75 ? 8.349 -14.738 -12.429 1.00 93.25 75 LEU A CA 1
ATOM 590 C C . LEU A 1 75 ? 8.984 -13.720 -13.382 1.00 93.25 75 LEU A C 1
ATOM 592 O O . LEU A 1 75 ? 9.752 -12.844 -12.978 1.00 93.25 75 LEU A O 1
ATOM 596 N N . SER A 1 76 ? 8.652 -13.837 -14.664 1.00 94.50 76 SER A N 1
ATOM 597 C CA . SER A 1 76 ? 9.105 -12.934 -15.719 1.00 94.50 76 SER A CA 1
ATOM 598 C C . SER A 1 76 ? 7.990 -12.604 -16.706 1.00 94.50 76 SER A C 1
ATOM 600 O O . SER A 1 76 ? 6.986 -13.309 -16.812 1.00 94.50 76 SER A O 1
ATOM 602 N N . ILE A 1 77 ? 8.165 -11.504 -17.433 1.00 94.56 77 ILE A N 1
ATOM 603 C CA . ILE A 1 77 ? 7.284 -11.071 -18.513 1.00 94.56 77 ILE A CA 1
ATOM 604 C C . ILE A 1 77 ? 8.064 -10.649 -19.733 1.00 94.56 77 ILE A C 1
ATOM 606 O O . ILE A 1 77 ? 9.115 -10.022 -19.643 1.00 94.56 77 ILE A O 1
ATOM 610 N N . TYR A 1 78 ? 7.455 -10.901 -20.885 1.00 89.50 78 TYR A N 1
ATOM 611 C CA . TYR A 1 78 ? 7.856 -10.322 -22.152 1.00 89.50 78 TYR A CA 1
ATOM 612 C C . TYR A 1 78 ? 6.976 -9.105 -22.478 1.00 89.50 78 TYR A C 1
ATOM 614 O O . TYR A 1 78 ? 5.762 -9.214 -22.667 1.00 89.50 78 TYR A O 1
ATOM 622 N N . LEU A 1 79 ? 7.591 -7.929 -22.590 1.00 86.75 79 LEU A N 1
ATOM 623 C CA . LEU A 1 79 ? 6.962 -6.663 -22.968 1.00 86.75 79 LEU A CA 1
ATOM 624 C C . LEU A 1 79 ? 6.810 -6.571 -24.495 1.00 86.75 79 LEU A C 1
ATOM 626 O O . LEU A 1 79 ? 7.440 -5.751 -25.178 1.00 86.75 79 LEU A O 1
ATOM 630 N N . GLY A 1 80 ? 5.956 -7.442 -25.037 1.00 83.44 80 GLY A N 1
ATOM 631 C CA . GLY A 1 80 ? 5.729 -7.592 -26.474 1.00 83.44 80 GLY A CA 1
ATOM 632 C C . GLY A 1 80 ? 5.163 -6.343 -27.158 1.00 83.44 80 GLY A C 1
ATOM 633 O O . GLY A 1 80 ? 4.624 -5.435 -26.529 1.00 83.44 80 GLY A O 1
ATOM 634 N N . ARG A 1 81 ? 5.262 -6.276 -28.493 1.00 84.56 81 ARG A N 1
ATOM 635 C CA . ARG A 1 81 ? 4.838 -5.089 -29.267 1.00 84.56 81 ARG A CA 1
ATOM 636 C C . ARG A 1 81 ? 3.317 -4.894 -29.307 1.00 84.56 81 ARG A C 1
ATOM 638 O O . ARG A 1 81 ? 2.856 -3.754 -29.323 1.00 84.56 81 ARG A O 1
ATOM 645 N N . ARG A 1 82 ? 2.539 -5.985 -29.293 1.00 89.38 82 ARG A N 1
ATOM 646 C CA . ARG A 1 82 ? 1.066 -5.949 -29.306 1.00 89.38 82 ARG A CA 1
ATOM 647 C C . ARG A 1 82 ? 0.540 -5.469 -27.956 1.00 89.38 82 ARG A C 1
ATOM 649 O O . ARG A 1 82 ? 0.703 -6.155 -26.953 1.00 89.38 82 ARG A O 1
ATOM 656 N N . ARG A 1 83 ? -0.091 -4.292 -27.948 1.00 87.94 83 ARG A N 1
ATOM 657 C CA . ARG A 1 83 ? -0.497 -3.591 -26.722 1.00 87.94 83 ARG A CA 1
ATOM 658 C C . ARG A 1 83 ? -1.460 -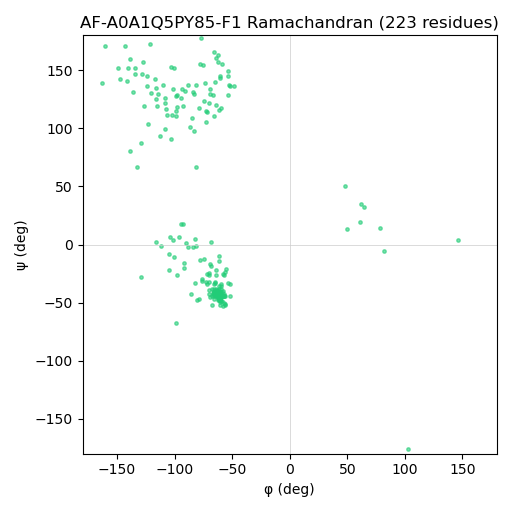4.396 -25.851 1.00 87.94 83 ARG A C 1
ATOM 660 O O . ARG A 1 8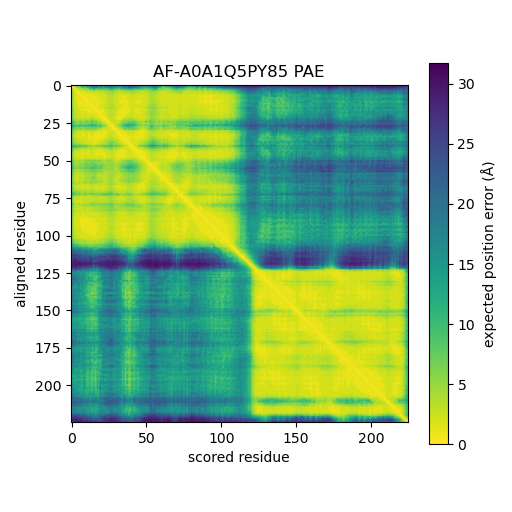3 ? -1.222 -4.476 -24.655 1.00 87.94 83 ARG A O 1
ATOM 667 N N . ASP A 1 84 ? -2.480 -5.027 -26.427 1.00 86.94 84 ASP A N 1
ATOM 668 C CA . ASP A 1 84 ? -3.482 -5.755 -25.632 1.00 86.94 84 ASP A CA 1
ATOM 669 C C . ASP A 1 84 ? -2.886 -6.995 -24.956 1.00 86.94 84 ASP A C 1
ATOM 671 O O . ASP A 1 84 ? -3.057 -7.192 -23.756 1.00 86.94 84 ASP A O 1
ATOM 675 N N . GLN A 1 85 ? -2.091 -7.776 -25.697 1.00 89.56 85 GLN A N 1
ATOM 676 C CA . GLN A 1 85 ? -1.369 -8.930 -25.148 1.00 89.56 85 GLN A CA 1
ATOM 677 C C . GLN A 1 85 ? -0.366 -8.504 -24.074 1.00 89.56 85 GLN A C 1
ATOM 679 O O . GLN A 1 85 ? -0.277 -9.135 -23.026 1.00 89.56 85 GLN A O 1
ATOM 684 N N . ARG A 1 86 ? 0.359 -7.403 -24.308 1.00 92.06 86 ARG A N 1
ATOM 685 C CA . ARG A 1 86 ? 1.296 -6.847 -23.330 1.00 92.06 86 ARG A CA 1
ATOM 686 C C . ARG A 1 86 ? 0.578 -6.411 -22.053 1.00 92.06 86 ARG A C 1
ATOM 688 O O . ARG A 1 86 ? 1.048 -6.733 -20.972 1.00 92.06 86 ARG A O 1
ATOM 695 N N . ARG A 1 87 ? -0.556 -5.713 -22.156 1.00 91.75 87 ARG A N 1
ATOM 696 C CA . ARG A 1 87 ? -1.347 -5.279 -20.992 1.00 91.75 87 ARG A CA 1
ATOM 697 C C . ARG A 1 87 ? -1.888 -6.456 -20.190 1.00 91.75 87 ARG A C 1
ATOM 699 O O . ARG A 1 87 ? -1.815 -6.414 -18.967 1.00 91.75 87 ARG A O 1
ATOM 706 N N . ALA A 1 88 ? -2.375 -7.497 -20.864 1.00 90.44 88 ALA A N 1
ATOM 707 C CA . ALA A 1 88 ? -2.790 -8.734 -20.209 1.00 90.44 88 ALA A CA 1
ATOM 708 C C . ALA A 1 88 ? -1.614 -9.398 -19.472 1.00 90.44 88 ALA A C 1
ATOM 710 O O . ALA A 1 88 ? -1.711 -9.644 -18.275 1.00 90.44 88 ALA A O 1
ATOM 711 N N . ALA A 1 89 ? -0.467 -9.570 -20.138 1.00 92.38 89 ALA A N 1
ATOM 712 C CA . ALA A 1 89 ? 0.730 -10.150 -19.527 1.00 92.38 89 ALA A CA 1
ATOM 713 C C . ALA A 1 89 ? 1.244 -9.335 -18.325 1.00 92.38 89 ALA A C 1
ATOM 715 O O . ALA A 1 89 ? 1.597 -9.908 -17.298 1.00 92.38 89 ALA A O 1
ATOM 716 N N . ILE A 1 90 ? 1.240 -7.999 -18.421 1.00 95.38 90 ILE A N 1
ATOM 717 C CA . ILE A 1 90 ? 1.575 -7.105 -17.303 1.00 95.38 90 ILE A CA 1
ATOM 718 C C . ILE A 1 90 ? 0.607 -7.327 -16.138 1.00 95.38 90 ILE A C 1
ATOM 720 O O . ILE A 1 90 ? 1.044 -7.469 -14.999 1.00 95.38 90 ILE A O 1
ATOM 724 N N . ALA A 1 91 ? -0.701 -7.368 -16.402 1.00 92.81 91 ALA A N 1
ATOM 725 C CA . ALA A 1 91 ? -1.691 -7.577 -15.354 1.00 92.81 91 ALA A CA 1
ATOM 726 C C . ALA A 1 91 ? -1.505 -8.938 -14.668 1.00 92.81 91 ALA A C 1
ATOM 728 O O . ALA A 1 91 ? -1.607 -9.020 -13.447 1.00 92.81 91 ALA A O 1
ATOM 729 N N . ASP A 1 92 ? -1.230 -9.998 -15.428 1.00 94.88 92 ASP A N 1
ATOM 730 C CA . ASP A 1 92 ? -1.019 -11.350 -14.900 1.00 94.88 92 ASP A CA 1
ATOM 731 C C . ASP A 1 92 ? 0.230 -11.414 -14.015 1.00 94.88 92 ASP A C 1
ATOM 733 O O . ASP A 1 92 ? 0.181 -11.948 -12.907 1.00 94.88 92 ASP A O 1
ATOM 737 N N . PHE A 1 93 ? 1.316 -10.786 -14.460 1.00 96.56 93 PHE A N 1
ATOM 738 C CA . PHE A 1 93 ? 2.555 -10.673 -13.698 1.00 96.56 93 PHE A CA 1
ATOM 739 C C . PHE A 1 93 ? 2.387 -9.905 -12.398 1.00 96.56 93 PHE A C 1
ATOM 741 O O . PHE A 1 93 ? 2.803 -10.391 -11.352 1.00 96.56 93 PHE A O 1
ATOM 748 N N . VAL A 1 94 ? 1.739 -8.739 -12.440 1.00 96.56 94 VAL A N 1
ATOM 749 C CA . VAL A 1 94 ? 1.504 -7.938 -11.236 1.00 96.56 94 VAL A CA 1
ATOM 750 C C . VAL A 1 94 ? 0.608 -8.694 -10.252 1.00 96.56 94 VAL A C 1
ATOM 752 O O . VAL A 1 94 ? 0.892 -8.695 -9.058 1.00 96.56 94 VAL A O 1
ATOM 755 N N . ARG A 1 95 ? -0.420 -9.414 -10.726 1.00 94.75 95 ARG A N 1
ATOM 756 C CA . ARG A 1 95 ? -1.247 -10.264 -9.851 1.00 94.75 95 ARG A CA 1
ATOM 757 C C . ARG A 1 95 ? -0.435 -11.383 -9.198 1.00 94.75 95 ARG A C 1
ATOM 759 O O . ARG A 1 95 ? -0.571 -11.588 -7.995 1.00 94.75 95 ARG A O 1
ATOM 766 N N . ALA A 1 96 ? 0.401 -12.084 -9.964 1.00 95.25 96 ALA A N 1
ATOM 767 C CA . ALA A 1 96 ? 1.253 -13.150 -9.439 1.00 95.25 96 ALA A CA 1
ATOM 768 C C . ALA A 1 96 ? 2.279 -12.618 -8.423 1.00 95.25 96 ALA A C 1
ATOM 770 O O . ALA A 1 96 ? 2.458 -13.212 -7.361 1.00 95.25 96 ALA A O 1
ATOM 771 N N . LEU A 1 97 ? 2.888 -11.465 -8.713 1.00 96.56 97 LEU A N 1
ATOM 772 C CA . LEU A 1 97 ? 3.805 -10.772 -7.813 1.00 96.56 97 LEU A CA 1
ATOM 773 C C . LEU A 1 97 ? 3.127 -10.397 -6.489 1.00 96.56 97 LEU A C 1
ATOM 775 O O . LEU A 1 97 ? 3.660 -10.683 -5.418 1.00 96.56 97 LEU A O 1
ATOM 779 N N . THR A 1 98 ? 1.938 -9.787 -6.551 1.00 94.12 98 THR A N 1
ATOM 780 C CA . THR A 1 98 ? 1.168 -9.419 -5.357 1.00 94.12 98 THR A CA 1
ATOM 781 C C . THR A 1 98 ? 0.795 -10.654 -4.542 1.00 94.12 98 THR A C 1
ATOM 783 O O . THR A 1 98 ? 1.014 -10.665 -3.335 1.00 94.12 98 THR A O 1
ATOM 786 N N . ALA A 1 99 ? 0.289 -11.713 -5.180 1.00 91.12 99 ALA A N 1
ATOM 787 C CA . ALA A 1 99 ? -0.068 -12.950 -4.485 1.00 91.12 99 ALA A CA 1
ATOM 788 C C . ALA A 1 99 ? 1.133 -13.560 -3.743 1.00 91.12 99 ALA A C 1
ATOM 790 O O . ALA A 1 99 ? 1.017 -13.925 -2.573 1.00 91.12 99 ALA A O 1
ATOM 791 N N . TRP A 1 100 ? 2.301 -13.602 -4.393 1.00 94.44 100 TRP A N 1
ATOM 792 C CA . TRP A 1 100 ? 3.537 -14.056 -3.760 1.00 94.44 100 TRP A CA 1
ATOM 793 C C . TRP A 1 100 ? 3.915 -13.191 -2.552 1.00 94.44 100 TRP A C 1
ATOM 795 O O . TRP A 1 100 ? 4.237 -13.732 -1.497 1.00 94.44 100 TRP A O 1
ATOM 805 N N . ALA A 1 101 ? 3.837 -11.863 -2.668 1.00 91.50 101 ALA A N 1
ATOM 806 C CA . ALA A 1 101 ? 4.229 -10.960 -1.588 1.00 91.50 101 ALA A CA 1
ATOM 807 C C . ALA A 1 101 ? 3.380 -11.160 -0.325 1.00 91.50 101 ALA A C 1
ATOM 809 O O . ALA A 1 101 ? 3.927 -11.239 0.775 1.00 91.50 101 AL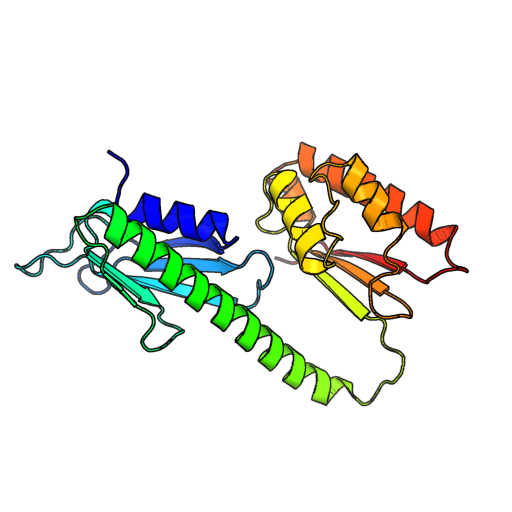A A O 1
ATOM 810 N N . TYR A 1 102 ? 2.061 -11.312 -0.481 1.00 84.69 102 TYR A N 1
ATOM 811 C CA . TYR A 1 102 ? 1.164 -11.618 0.637 1.00 84.69 102 TYR A CA 1
ATOM 812 C C . TYR A 1 102 ? 1.491 -12.975 1.275 1.00 84.69 102 TYR A C 1
ATOM 814 O O . TYR A 1 102 ? 1.619 -13.057 2.495 1.00 84.69 102 TYR A O 1
ATOM 822 N N . GLN A 1 103 ? 1.734 -14.012 0.467 1.00 85.62 103 GLN A N 1
ATOM 823 C CA . GLN A 1 103 ? 2.110 -15.335 0.974 1.00 85.62 103 GLN A CA 1
ATOM 824 C C . GLN A 1 103 ? 3.437 -15.312 1.756 1.00 85.62 103 GLN A C 1
ATOM 826 O O . GLN A 1 103 ? 3.566 -15.958 2.801 1.00 85.62 103 GLN A O 1
ATOM 831 N N . GLN A 1 104 ? 4.437 -14.566 1.272 1.00 86.06 104 GLN A N 1
ATOM 832 C CA . GLN A 1 104 ? 5.707 -14.401 1.984 1.00 86.06 104 GLN A CA 1
ATOM 833 C C . GLN A 1 104 ? 5.524 -13.645 3.299 1.00 86.06 104 GLN A C 1
ATOM 835 O O . GLN A 1 104 ? 6.049 -14.069 4.328 1.00 86.06 104 GLN A O 1
ATOM 840 N N . HIS A 1 105 ? 4.747 -12.560 3.292 1.00 81.06 105 HIS A N 1
ATOM 841 C CA . HIS A 1 105 ? 4.466 -11.785 4.497 1.00 81.06 105 HIS A CA 1
ATOM 842 C C . HIS A 1 105 ? 3.754 -12.625 5.571 1.00 81.06 105 HIS A C 1
ATOM 844 O O . HIS A 1 105 ? 4.161 -12.606 6.731 1.00 81.06 105 HIS A O 1
ATOM 850 N N . GLU A 1 106 ? 2.759 -13.433 5.193 1.00 74.25 106 GLU A N 1
ATOM 851 C CA . GLU A 1 106 ? 2.090 -14.372 6.107 1.00 74.25 106 GLU A CA 1
ATOM 852 C C . GLU A 1 106 ? 3.057 -15.422 6.675 1.00 74.25 106 GLU A C 1
ATOM 854 O O . GLU A 1 106 ? 3.017 -15.736 7.867 1.00 74.25 106 GLU A O 1
ATOM 859 N N . THR A 1 107 ? 3.976 -15.930 5.850 1.00 76.50 107 THR A N 1
ATOM 860 C CA . THR A 1 107 ? 5.002 -16.890 6.284 1.00 76.50 107 THR A CA 1
ATOM 861 C C . THR A 1 107 ? 5.968 -16.263 7.295 1.00 76.50 107 THR A C 1
ATOM 863 O O . THR A 1 107 ? 6.321 -16.896 8.295 1.00 76.50 107 THR A O 1
ATOM 866 N N . ASN A 1 108 ? 6.365 -15.008 7.076 1.00 73.81 108 ASN A N 1
ATOM 867 C CA . ASN A 1 108 ? 7.215 -14.253 7.997 1.00 73.81 108 ASN A CA 1
ATOM 868 C C . ASN A 1 108 ? 6.488 -13.962 9.320 1.00 73.81 108 ASN A C 1
ATOM 870 O O . ASN A 1 108 ? 7.053 -14.170 10.395 1.00 73.81 108 ASN A O 1
ATOM 874 N N . ALA A 1 109 ? 5.211 -13.578 9.256 1.00 62.78 109 ALA A N 1
ATOM 875 C CA . ALA A 1 109 ? 4.377 -13.361 10.435 1.00 62.78 109 ALA A CA 1
ATOM 876 C C . ALA A 1 109 ? 4.170 -14.650 11.252 1.00 62.78 109 ALA A C 1
ATOM 878 O O . ALA A 1 109 ? 4.243 -14.620 12.480 1.00 62.78 109 ALA A O 1
ATOM 879 N N . GLY A 1 110 ? 3.980 -15.800 10.595 1.00 55.94 110 GLY A N 1
ATOM 880 C CA . GLY A 1 110 ? 3.837 -17.101 11.256 1.00 55.94 110 GLY A CA 1
ATOM 881 C C . GLY A 1 110 ? 5.098 -17.569 11.994 1.00 55.94 110 GLY A C 1
ATOM 882 O O . GLY A 1 110 ? 4.989 -18.204 13.044 1.00 55.94 110 GLY A O 1
ATOM 883 N N . ARG A 1 111 ? 6.292 -17.218 11.494 1.00 53.41 111 ARG A N 1
ATOM 884 C CA . ARG A 1 111 ? 7.571 -17.473 12.183 1.00 53.41 111 ARG A CA 1
ATOM 885 C C . ARG A 1 111 ? 7.726 -16.602 13.430 1.00 53.41 111 ARG A C 1
ATOM 887 O O . ARG A 1 111 ? 8.015 -17.139 14.494 1.00 53.41 111 ARG A O 1
ATOM 894 N N . ASN A 1 112 ? 7.410 -15.311 13.332 1.00 48.22 112 ASN A N 1
ATOM 895 C CA . ASN A 1 112 ? 7.417 -14.404 14.488 1.00 48.22 112 ASN A CA 1
ATOM 896 C C . ASN A 1 112 ? 6.336 -14.778 15.528 1.00 48.22 112 ASN A C 1
ATOM 898 O O . ASN A 1 112 ? 6.543 -14.657 16.733 1.00 48.22 112 ASN A O 1
ATOM 902 N N . GLY A 1 113 ? 5.182 -15.290 15.085 1.00 39.16 113 GLY A N 1
ATOM 903 C CA . GLY A 1 113 ? 4.088 -15.730 15.958 1.00 39.16 113 GLY A CA 1
ATOM 904 C C . GLY A 1 113 ? 4.382 -17.008 16.754 1.00 39.16 113 GLY A C 1
ATOM 905 O O . GLY A 1 113 ? 3.816 -17.196 17.830 1.00 39.16 113 GLY A O 1
ATOM 906 N N . ALA A 1 114 ? 5.272 -17.881 16.269 1.00 44.53 114 ALA A N 1
ATOM 907 C CA . ALA A 1 114 ? 5.713 -19.063 17.012 1.00 44.53 114 ALA A CA 1
ATOM 908 C C . ALA A 1 114 ? 6.647 -18.702 18.182 1.00 44.53 114 ALA A C 1
ATOM 910 O O . ALA A 1 114 ? 6.580 -19.352 19.224 1.00 44.53 114 ALA A O 1
ATOM 911 N N . GLU A 1 115 ? 7.445 -17.638 18.050 1.00 44.41 115 GLU A N 1
ATOM 912 C CA . GLU A 1 115 ? 8.270 -17.093 19.139 1.00 44.41 115 GLU A CA 1
ATOM 913 C C . GLU A 1 115 ? 7.441 -16.288 20.161 1.00 44.41 115 GLU A C 1
ATOM 915 O O . GLU A 1 115 ? 7.738 -16.327 21.353 1.00 44.41 115 GLU A O 1
ATOM 920 N N . ASN A 1 116 ? 6.335 -15.657 19.741 1.00 41.78 116 ASN A N 1
ATOM 921 C CA . ASN A 1 116 ? 5.433 -14.899 20.627 1.00 41.78 116 ASN A CA 1
ATOM 922 C C . ASN A 1 116 ? 4.306 -15.723 21.285 1.00 41.78 116 ASN A C 1
ATOM 924 O O . ASN A 1 116 ? 3.550 -15.201 22.105 1.00 41.78 116 ASN A O 1
ATOM 928 N N . ARG A 1 117 ? 4.177 -17.025 20.990 1.00 41.28 117 ARG A N 1
ATOM 929 C CA . ARG A 1 117 ? 3.042 -17.864 21.443 1.00 41.28 117 ARG A CA 1
ATOM 930 C C . ARG A 1 117 ? 2.991 -18.138 22.956 1.00 41.28 117 ARG A C 1
ATOM 932 O O . ARG A 1 117 ? 2.094 -18.836 23.422 1.00 41.28 117 ARG A O 1
ATOM 939 N N . GLY A 1 118 ? 3.927 -17.579 23.724 1.00 37.28 118 GLY A N 1
ATOM 940 C CA . GLY A 1 118 ? 3.943 -17.601 25.186 1.00 37.28 118 GLY A CA 1
ATOM 941 C C . GLY A 1 118 ? 3.054 -16.555 25.874 1.00 37.28 118 GLY A C 1
ATOM 942 O O . GLY A 1 118 ? 3.017 -16.550 27.102 1.00 37.28 118 GLY A O 1
ATOM 943 N N . ARG A 1 119 ? 2.340 -15.678 25.148 1.00 44.69 119 ARG A N 1
ATOM 944 C CA . ARG A 1 119 ? 1.508 -14.629 25.765 1.00 44.69 119 ARG A CA 1
ATOM 945 C C . ARG A 1 119 ? 0.080 -14.618 25.213 1.00 44.69 119 ARG A C 1
ATOM 947 O O . ARG A 1 119 ? -0.254 -13.925 24.260 1.00 44.69 119 ARG A O 1
ATOM 954 N N . ALA A 1 120 ? -0.785 -15.424 25.817 1.00 42.09 120 ALA A N 1
ATOM 955 C CA . ALA A 1 120 ? -2.224 -15.247 25.662 1.00 42.09 120 ALA A CA 1
ATOM 956 C C . ALA A 1 120 ? -2.607 -13.905 26.315 1.00 42.09 120 ALA A C 1
ATOM 958 O O . ALA A 1 120 ? -2.457 -13.805 27.526 1.00 42.09 120 ALA A O 1
ATOM 959 N N . GLU A 1 121 ? -2.986 -12.908 25.492 1.00 51.09 121 GLU A N 1
ATOM 960 C CA . GLU A 1 121 ? -3.594 -11.576 25.780 1.00 51.09 121 GLU A CA 1
ATOM 961 C C . GLU A 1 121 ? -3.142 -10.468 24.791 1.00 51.09 121 GLU A C 1
ATOM 963 O O . GLU A 1 121 ? -3.529 -9.311 24.945 1.00 51.09 121 GLU A O 1
ATOM 968 N N . ASP A 1 122 ? -2.347 -10.773 23.757 1.00 56.41 122 ASP A N 1
ATOM 969 C CA . ASP A 1 122 ? -1.868 -9.738 22.829 1.00 56.41 122 ASP A CA 1
ATOM 970 C C . ASP A 1 122 ? -2.996 -9.172 21.938 1.00 56.41 122 ASP A C 1
ATOM 972 O O . ASP A 1 122 ? -3.665 -9.888 21.189 1.00 56.41 122 ASP A O 1
ATOM 976 N N . ALA A 1 123 ? -3.197 -7.854 22.031 1.00 64.56 123 ALA A N 1
ATOM 977 C CA . ALA A 1 123 ? -4.071 -7.071 21.161 1.00 64.56 123 ALA A CA 1
ATOM 978 C C . ALA A 1 123 ? -3.729 -7.315 19.682 1.00 64.56 123 ALA A C 1
ATOM 980 O O . ALA A 1 123 ? -2.553 -7.296 19.313 1.00 64.56 123 ALA A O 1
ATOM 981 N N . ALA A 1 124 ? -4.735 -7.473 18.816 1.00 82.44 124 ALA A N 1
ATOM 982 C CA . ALA A 1 124 ? -4.476 -7.580 17.382 1.00 82.44 124 ALA A CA 1
ATOM 983 C C . ALA A 1 124 ? -3.863 -6.261 16.876 1.00 82.44 124 ALA A C 1
ATOM 985 O O . ALA A 1 124 ? -4.465 -5.191 17.017 1.00 82.44 124 ALA A O 1
ATOM 986 N N . GLU A 1 125 ? -2.649 -6.328 16.324 1.00 83.81 125 GLU A N 1
ATOM 987 C CA . GLU A 1 125 ? -1.918 -5.161 15.826 1.00 83.81 125 GLU A CA 1
ATOM 988 C C . GLU A 1 125 ? -2.067 -5.030 14.306 1.00 83.81 125 GLU A C 1
ATOM 990 O O . GLU A 1 125 ? -1.769 -5.954 13.551 1.00 83.81 125 GLU A O 1
ATOM 995 N N . TYR A 1 126 ? -2.481 -3.845 13.860 1.00 82.81 126 TYR A N 1
ATOM 996 C CA . TYR A 1 126 ? -2.520 -3.440 12.460 1.00 82.81 126 TYR A CA 1
ATOM 997 C C . TYR A 1 126 ? -1.535 -2.298 12.245 1.00 82.81 126 TYR A C 1
ATOM 999 O O . TYR A 1 126 ? -1.556 -1.304 12.976 1.00 82.81 126 TYR A O 1
ATOM 1007 N N . ARG A 1 127 ? -0.676 -2.432 11.233 1.00 82.69 127 ARG A N 1
ATOM 1008 C CA . ARG A 1 127 ? 0.363 -1.447 10.917 1.00 82.69 127 ARG A CA 1
ATOM 1009 C C . ARG A 1 127 ? 0.052 -0.720 9.617 1.00 82.69 127 ARG A C 1
ATOM 1011 O O . ARG A 1 127 ? -0.342 -1.327 8.623 1.00 82.69 127 ARG A O 1
ATOM 1018 N N . PHE A 1 128 ? 0.261 0.590 9.630 1.00 85.88 128 PHE A N 1
ATOM 1019 C CA . PHE A 1 128 ? 0.040 1.487 8.506 1.00 85.88 128 PHE A CA 1
ATOM 1020 C C . PHE A 1 128 ? 1.344 2.211 8.205 1.00 85.88 128 PHE A C 1
ATOM 1022 O O . PHE A 1 128 ? 1.733 3.133 8.924 1.00 85.88 128 PHE A O 1
ATOM 1029 N N . ASN A 1 129 ? 2.026 1.794 7.142 1.00 84.19 129 ASN A N 1
ATOM 1030 C CA . ASN A 1 129 ? 3.268 2.425 6.732 1.00 84.19 129 ASN A CA 1
ATOM 1031 C C . ASN A 1 129 ? 2.974 3.654 5.859 1.00 84.19 129 ASN A C 1
ATOM 1033 O O . ASN A 1 129 ? 2.550 3.537 4.709 1.00 84.19 129 ASN A O 1
ATOM 1037 N N . LEU A 1 130 ? 3.213 4.852 6.398 1.00 87.69 130 LEU A N 1
ATOM 1038 C CA . LEU A 1 130 ? 2.960 6.106 5.686 1.00 87.69 130 LEU A CA 1
ATOM 1039 C C . LEU A 1 130 ? 4.171 6.599 4.883 1.00 87.69 130 LEU A C 1
ATOM 1041 O O . LEU A 1 130 ? 4.070 7.626 4.208 1.00 87.69 130 LEU A O 1
ATOM 1045 N N . ARG A 1 131 ? 5.300 5.866 4.882 1.00 84.06 131 ARG A N 1
ATOM 1046 C CA . ARG A 1 131 ? 6.571 6.281 4.254 1.00 84.06 131 ARG A CA 1
ATOM 1047 C C . ARG A 1 131 ? 6.389 6.657 2.795 1.00 84.06 131 ARG A C 1
ATOM 1049 O O . ARG A 1 131 ? 7.095 7.538 2.303 1.00 84.06 131 ARG A O 1
ATOM 1056 N N . LEU A 1 132 ? 5.463 6.012 2.088 1.00 79.19 132 LEU A N 1
ATOM 1057 C CA . LEU A 1 132 ? 5.234 6.222 0.658 1.00 79.19 132 LEU A CA 1
ATOM 1058 C C . LEU A 1 132 ? 3.854 6.789 0.310 1.00 79.19 132 LEU A C 1
ATOM 1060 O O . LEU A 1 132 ? 3.584 7.030 -0.865 1.00 79.19 132 LEU A O 1
ATOM 1064 N N . VAL A 1 133 ? 3.024 7.085 1.309 1.00 85.94 133 VAL A N 1
ATOM 1065 C CA . VAL A 1 133 ? 1.734 7.747 1.105 1.00 85.94 133 VAL A CA 1
ATOM 1066 C C . VAL A 1 133 ? 1.968 9.198 0.669 1.00 85.94 133 VAL A C 1
ATOM 1068 O O . VAL A 1 133 ? 2.820 9.907 1.212 1.00 85.94 133 VAL A O 1
ATOM 1071 N N . ARG A 1 134 ? 1.246 9.634 -0.368 1.00 84.06 134 ARG A N 1
ATOM 1072 C CA . ARG A 1 134 ? 1.345 10.984 -0.953 1.00 84.06 134 ARG A CA 1
ATOM 1073 C C . ARG A 1 134 ? -0.004 11.677 -1.099 1.00 84.06 134 ARG A C 1
ATOM 1075 O O . ARG A 1 134 ? -0.049 12.904 -1.080 1.00 84.06 134 ARG A O 1
ATOM 1082 N N . THR A 1 135 ? -1.080 10.910 -1.250 1.00 89.56 135 THR A N 1
ATOM 1083 C CA . THR A 1 135 ? -2.438 11.426 -1.463 1.00 89.56 135 THR A CA 1
ATOM 1084 C C . THR A 1 135 ? -3.424 10.829 -0.463 1.00 89.56 135 THR A C 1
ATOM 1086 O O . THR A 1 135 ? -3.196 9.737 0.063 1.00 89.56 135 THR A O 1
ATOM 1089 N N . ALA A 1 136 ? -4.537 11.532 -0.227 1.00 93.19 136 ALA A N 1
ATOM 1090 C CA . ALA A 1 136 ? -5.627 11.040 0.615 1.00 93.19 136 ALA A CA 1
ATOM 1091 C C . ALA A 1 136 ? -6.166 9.695 0.098 1.00 93.19 136 ALA A C 1
ATOM 1093 O O . ALA A 1 136 ? -6.290 8.745 0.858 1.00 93.19 136 ALA A O 1
ATOM 1094 N N . ASP A 1 137 ? -6.334 9.553 -1.216 1.00 89.00 137 ASP A N 1
ATOM 1095 C CA . ASP A 1 137 ? -6.685 8.291 -1.873 1.00 89.00 137 ASP A CA 1
ATOM 1096 C C . ASP A 1 137 ? -5.775 7.109 -1.505 1.00 89.00 137 ASP A C 1
ATOM 1098 O O . ASP A 1 137 ? -6.259 6.004 -1.263 1.00 89.00 137 ASP A O 1
ATOM 1102 N N . GLN A 1 138 ? -4.453 7.317 -1.478 1.00 84.81 138 GLN A N 1
ATOM 1103 C CA . GLN A 1 138 ? -3.504 6.272 -1.076 1.00 84.81 138 GLN A CA 1
ATOM 1104 C C . GLN A 1 138 ? -3.657 5.931 0.410 1.00 84.81 138 GLN A C 1
ATOM 1106 O O . GLN A 1 138 ? -3.597 4.760 0.774 1.00 84.81 138 GLN A O 1
ATOM 1111 N N . PHE A 1 139 ? -3.910 6.931 1.256 1.00 92.75 139 PHE A N 1
ATOM 1112 C CA . PHE A 1 139 ? -4.200 6.724 2.673 1.00 92.75 139 PHE A CA 1
ATOM 1113 C C . PHE A 1 139 ? -5.511 5.947 2.893 1.00 92.75 139 PHE A C 1
ATOM 1115 O O . PHE A 1 139 ? -5.548 5.003 3.678 1.00 92.75 139 PHE A O 1
ATOM 1122 N N . PHE A 1 140 ? -6.575 6.268 2.156 1.00 93.19 140 PHE A N 1
ATOM 1123 C CA . PHE A 1 140 ? -7.852 5.555 2.237 1.00 93.19 140 PHE A CA 1
ATOM 1124 C C . PHE A 1 140 ? -7.737 4.110 1.763 1.00 93.19 140 PHE A C 1
ATOM 1126 O O . PHE A 1 140 ? -8.276 3.210 2.407 1.00 93.19 140 PHE A O 1
ATOM 1133 N N . ARG A 1 141 ? -7.001 3.862 0.671 1.00 85.50 141 ARG A N 1
ATOM 1134 C CA . ARG A 1 141 ? -6.717 2.493 0.220 1.00 85.50 141 ARG A CA 1
ATOM 1135 C C . ARG A 1 141 ? -5.939 1.712 1.275 1.00 85.50 141 ARG A C 1
ATOM 1137 O O . ARG A 1 141 ? -6.335 0.587 1.574 1.00 85.50 141 ARG A O 1
ATOM 1144 N N . LEU A 1 142 ? -4.940 2.341 1.897 1.00 85.62 142 LEU A N 1
ATOM 1145 C CA . LEU A 1 142 ? -4.185 1.778 3.014 1.00 85.62 142 LEU A CA 1
ATOM 1146 C C . LEU A 1 142 ? -5.080 1.372 4.184 1.00 85.62 142 LEU A C 1
ATOM 1148 O O . LEU A 1 142 ? -5.035 0.217 4.598 1.00 85.62 142 LEU A O 1
ATOM 1152 N N . LEU A 1 143 ? -5.944 2.268 4.662 1.00 90.44 143 LEU A N 1
ATOM 1153 C CA . LEU A 1 143 ? -6.906 1.933 5.715 1.00 90.44 143 LEU A CA 1
ATOM 1154 C C . LEU A 1 143 ? -7.816 0.774 5.302 1.00 90.44 143 LEU A C 1
ATOM 1156 O O . LEU A 1 143 ? -7.901 -0.229 6.008 1.00 90.44 143 LEU A O 1
ATOM 1160 N N . SER A 1 144 ? -8.453 0.897 4.135 1.00 88.19 144 SER A N 1
ATOM 1161 C CA . SER A 1 144 ? -9.465 -0.057 3.682 1.00 88.19 144 SER A CA 1
ATOM 1162 C C . SER A 1 144 ? -8.922 -1.468 3.500 1.00 88.19 144 SER A C 1
ATOM 1164 O O . SER A 1 144 ? -9.605 -2.428 3.839 1.00 88.19 144 SER A O 1
ATOM 1166 N N . LYS A 1 145 ? -7.692 -1.611 3.003 1.00 79.56 145 LYS A N 1
ATOM 1167 C CA . LYS A 1 145 ? -7.075 -2.918 2.781 1.00 79.56 145 LYS A CA 1
ATOM 1168 C C . LYS A 1 145 ? -6.552 -3.514 4.077 1.00 79.56 145 LYS A C 1
ATOM 1170 O O . LYS A 1 145 ? -6.851 -4.668 4.361 1.00 79.56 145 LYS A O 1
ATOM 1175 N N . THR A 1 146 ? -5.831 -2.736 4.884 1.00 80.81 146 THR A N 1
ATOM 1176 C CA . THR A 1 146 ? -5.270 -3.230 6.149 1.00 80.81 146 THR A CA 1
ATOM 1177 C C . THR A 1 146 ? -6.373 -3.630 7.132 1.00 80.81 146 THR A C 1
ATOM 1179 O O . THR A 1 146 ? -6.284 -4.676 7.772 1.00 80.81 146 THR A O 1
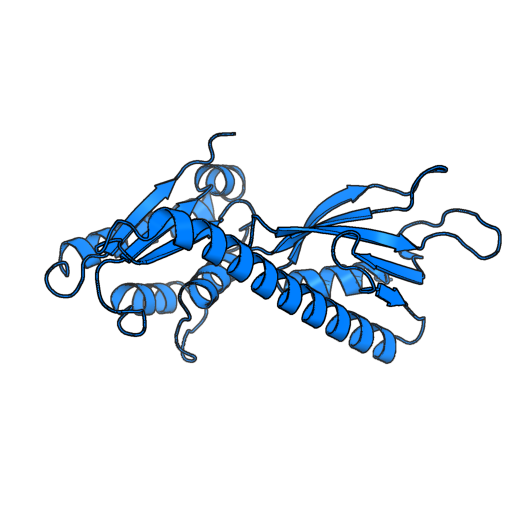ATOM 1182 N N . LEU A 1 147 ? -7.444 -2.838 7.222 1.00 86.75 147 LEU A N 1
ATOM 1183 C CA . LEU A 1 147 ? -8.566 -3.086 8.131 1.00 86.75 147 LEU A CA 1
ATOM 1184 C C . LEU A 1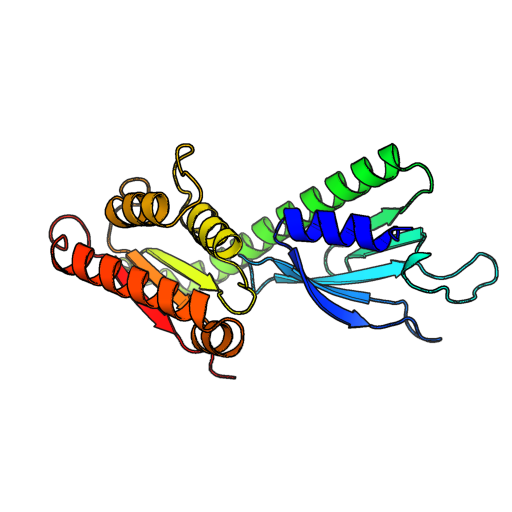 147 ? -9.741 -3.807 7.469 1.00 86.75 147 LEU A C 1
ATOM 1186 O O . LEU A 1 147 ? -10.778 -3.952 8.107 1.00 86.75 147 LEU A O 1
ATOM 1190 N N . HIS A 1 148 ? -9.602 -4.253 6.218 1.00 85.06 148 HIS A N 1
ATOM 1191 C CA . HIS A 1 148 ? -10.660 -4.942 5.473 1.00 85.06 148 HIS A CA 1
ATOM 1192 C C . HIS A 1 148 ? -12.007 -4.205 5.553 1.00 85.06 148 HIS A C 1
ATOM 1194 O O . HIS A 1 148 ? -13.024 -4.790 5.928 1.00 85.06 148 HIS A O 1
ATOM 1200 N N . PHE A 1 149 ? -12.000 -2.899 5.263 1.00 89.50 149 PHE A N 1
ATOM 1201 C CA . PHE A 1 149 ? -13.210 -2.083 5.323 1.00 89.50 149 PHE A CA 1
ATOM 1202 C C . PHE A 1 149 ? -14.329 -2.700 4.473 1.00 89.50 149 PHE A C 1
ATOM 1204 O O . PHE A 1 149 ? -14.059 -3.265 3.407 1.00 89.50 149 PHE A O 1
ATOM 1211 N N . PRO A 1 150 ? -15.592 -2.573 4.911 1.00 88.94 150 PRO A N 1
ATOM 1212 C CA . PRO A 1 150 ? -16.724 -3.104 4.171 1.00 88.94 150 PRO A CA 1
ATOM 1213 C C . PRO A 1 150 ? -16.844 -2.525 2.758 1.00 88.94 150 PRO A C 1
ATOM 1215 O O . PRO A 1 150 ? -16.445 -1.393 2.483 1.00 88.94 150 PRO A O 1
ATOM 1218 N N . GLY A 1 151 ? -17.488 -3.280 1.863 1.00 82.00 151 GLY A N 1
ATOM 1219 C CA . GLY A 1 151 ? -17.637 -2.910 0.449 1.00 82.00 151 GLY A CA 1
ATOM 1220 C C . GLY A 1 151 ? -18.414 -1.612 0.180 1.00 82.00 151 GLY A C 1
ATOM 1221 O O . GLY A 1 151 ? -18.403 -1.134 -0.949 1.00 82.00 151 GLY A O 1
ATOM 1222 N N . TYR A 1 152 ? -19.064 -1.027 1.192 1.00 82.88 152 TYR A N 1
ATOM 1223 C CA . TYR A 1 152 ? -19.719 0.283 1.104 1.00 82.88 152 TYR A CA 1
ATOM 1224 C C . TYR A 1 152 ? -18.767 1.472 1.321 1.00 82.88 152 TYR A C 1
ATOM 1226 O O . TYR A 1 152 ? -19.206 2.620 1.270 1.00 82.88 152 TYR A O 1
ATOM 1234 N N . PHE A 1 153 ? -17.482 1.233 1.600 1.00 91.19 153 PHE A N 1
ATOM 1235 C CA . PHE A 1 153 ? -16.520 2.296 1.872 1.00 91.19 153 PHE A CA 1
ATOM 1236 C C . PHE A 1 153 ? -16.389 3.276 0.691 1.00 91.19 153 PHE A C 1
ATOM 1238 O O . PHE A 1 153 ? -15.945 2.919 -0.398 1.00 91.19 153 PHE A O 1
ATOM 1245 N N . GLY A 1 154 ? -16.747 4.540 0.932 1.00 88.56 154 GLY A N 1
ATOM 1246 C CA . GLY A 1 154 ? -16.837 5.585 -0.093 1.00 88.56 154 GLY A CA 1
ATOM 1247 C C . GLY A 1 154 ? -15.523 6.271 -0.484 1.00 88.56 154 GLY A C 1
ATOM 1248 O O . GLY A 1 154 ? -15.567 7.242 -1.237 1.00 88.56 154 GLY A O 1
ATOM 1249 N N . GLY A 1 155 ? -14.370 5.830 0.036 1.00 91.31 155 GLY A N 1
ATOM 1250 C CA . GLY A 1 155 ? -13.054 6.341 -0.379 1.00 91.31 155 GLY A CA 1
ATOM 1251 C C . GLY A 1 155 ? -12.806 7.822 -0.071 1.00 91.31 155 GLY A C 1
ATOM 1252 O O . GLY A 1 155 ? -12.136 8.501 -0.840 1.00 91.31 155 GLY A O 1
ATOM 1253 N N . ASN A 1 156 ? -13.370 8.337 1.021 1.00 96.38 156 ASN A N 1
ATOM 1254 C CA . ASN A 1 156 ? -13.232 9.730 1.445 1.00 96.38 156 ASN A CA 1
ATOM 1255 C C . ASN A 1 156 ? -13.146 9.834 2.978 1.00 96.38 156 ASN A C 1
ATOM 1257 O O . ASN A 1 156 ? -13.385 8.851 3.681 1.00 96.38 156 ASN A O 1
ATOM 1261 N N . TRP A 1 157 ? -12.830 11.027 3.492 1.00 97.50 157 TRP A N 1
ATOM 1262 C CA . TRP A 1 157 ? -12.652 11.271 4.929 1.00 97.50 157 TRP A CA 1
ATOM 1263 C C . TRP A 1 157 ? -13.880 10.911 5.771 1.00 97.50 157 TRP A C 1
ATOM 1265 O O . TRP A 1 157 ? -13.728 10.237 6.782 1.00 97.50 157 TRP A O 1
ATOM 1275 N N . ALA A 1 158 ? -15.088 11.284 5.339 1.00 96.81 158 ALA A N 1
ATOM 1276 C CA . ALA A 1 158 ? -16.312 10.974 6.080 1.00 96.81 158 ALA A CA 1
ATOM 1277 C C . ALA A 1 158 ? -16.551 9.456 6.164 1.00 96.81 158 ALA A C 1
ATOM 1279 O O . ALA A 1 158 ? -16.799 8.923 7.240 1.00 96.81 158 ALA A O 1
ATOM 1280 N N . ALA A 1 159 ? -16.375 8.740 5.050 1.00 96.00 159 ALA A N 1
ATOM 1281 C CA . ALA A 1 159 ? -16.491 7.284 5.038 1.00 96.00 159 ALA A CA 1
ATOM 1282 C C . ALA A 1 159 ? -15.403 6.597 5.886 1.00 96.00 159 ALA A C 1
ATOM 1284 O O . ALA A 1 159 ? -15.644 5.530 6.452 1.00 96.00 159 ALA A O 1
ATOM 1285 N N . ALA A 1 160 ? -14.201 7.179 5.956 1.00 96.88 160 ALA A N 1
ATOM 1286 C CA . ALA A 1 160 ? -13.116 6.659 6.784 1.00 96.88 160 ALA A CA 1
ATOM 1287 C C . ALA A 1 160 ? -13.428 6.859 8.269 1.00 96.88 160 ALA A C 1
ATOM 1289 O O . ALA A 1 160 ? -13.255 5.924 9.047 1.00 96.88 160 ALA A O 1
ATOM 1290 N N . ASP A 1 161 ? -13.945 8.031 8.639 1.00 96.81 161 ASP A N 1
ATOM 1291 C CA . ASP A 1 161 ? -14.404 8.326 9.994 1.00 96.81 161 ASP A CA 1
ATOM 1292 C C . ASP A 1 161 ? -15.495 7.351 10.448 1.00 96.81 161 ASP A C 1
ATOM 1294 O O . ASP A 1 161 ? -15.401 6.817 11.553 1.00 96.81 161 ASP A O 1
ATOM 1298 N N . ASP A 1 162 ? -16.478 7.059 9.593 1.00 96.00 162 ASP A N 1
ATOM 1299 C CA . ASP A 1 162 ? -17.532 6.085 9.897 1.00 96.00 162 ASP A CA 1
ATOM 1300 C C . ASP A 1 162 ? -16.951 4.683 10.131 1.00 96.00 162 ASP A C 1
ATOM 1302 O O . ASP A 1 162 ? -17.244 4.041 11.140 1.00 96.00 162 ASP A O 1
ATOM 1306 N N . CYS A 1 163 ? -16.067 4.217 9.241 1.00 97.00 163 CYS A N 1
ATOM 1307 C CA . CYS A 1 163 ? -15.462 2.891 9.371 1.00 97.00 163 CYS A CA 1
ATOM 1308 C C . CYS A 1 163 ? -14.566 2.776 10.617 1.00 97.00 163 CYS A C 1
ATOM 1310 O O . CYS A 1 163 ? -14.614 1.771 11.326 1.00 97.00 163 CYS A O 1
ATOM 1312 N N . MET A 1 164 ? -13.769 3.806 10.916 1.00 96.88 164 MET A N 1
ATOM 1313 C CA . MET A 1 164 ? -12.842 3.814 12.054 1.00 96.88 164 MET A CA 1
ATOM 1314 C C . MET A 1 164 ? -13.542 3.864 13.418 1.00 96.88 164 MET A C 1
ATOM 1316 O O . MET A 1 164 ? -12.907 3.559 14.430 1.00 96.88 164 MET A O 1
ATOM 1320 N N . ARG A 1 165 ? -14.827 4.234 13.463 1.00 95.19 165 ARG A N 1
ATOM 1321 C CA . ARG A 1 165 ? -15.644 4.282 14.687 1.00 95.19 165 ARG A CA 1
ATOM 1322 C C . ARG A 1 165 ? -16.413 2.995 14.985 1.00 95.19 165 ARG A C 1
ATOM 1324 O O . ARG A 1 165 ? -16.879 2.853 16.112 1.00 95.19 165 ARG A O 1
ATOM 1331 N N . ASP A 1 166 ? -16.542 2.098 14.009 1.00 93.56 166 ASP A N 1
ATOM 1332 C CA . ASP A 1 166 ? -17.264 0.828 14.141 1.00 93.56 166 ASP A CA 1
ATOM 1333 C C . ASP A 1 166 ? -16.283 -0.325 14.415 1.00 93.56 166 ASP A C 1
ATOM 1335 O O . ASP A 1 166 ? -16.233 -0.862 15.521 1.00 93.56 166 ASP A O 1
ATOM 1339 N N . LEU A 1 167 ? -15.435 -0.668 13.436 1.00 94.25 167 LEU A N 1
ATOM 1340 C CA . LEU A 1 167 ? -14.438 -1.748 13.511 1.00 94.25 167 LEU A CA 1
ATOM 1341 C C . LEU A 1 167 ? -14.976 -3.112 14.010 1.00 94.25 167 LEU A C 1
ATOM 1343 O O . LEU A 1 167 ? -14.176 -4.000 14.321 1.00 94.25 167 LEU A O 1
ATOM 1347 N N . ALA A 1 168 ? -16.295 -3.327 14.087 1.00 92.00 168 ALA A N 1
ATOM 1348 C CA . ALA A 1 168 ? -16.876 -4.533 14.677 1.00 92.00 168 ALA A CA 1
ATOM 1349 C C . ALA A 1 168 ? -16.627 -5.806 13.850 1.00 92.00 168 ALA A C 1
ATOM 1351 O O . ALA A 1 168 ? -16.728 -6.910 14.380 1.00 92.00 168 ALA A O 1
ATOM 1352 N N . TRP A 1 169 ? -16.269 -5.670 12.568 1.00 91.25 169 TRP A N 1
ATOM 1353 C CA . TRP A 1 169 ? -15.922 -6.796 11.691 1.00 91.25 169 TRP A CA 1
ATOM 1354 C C . TRP A 1 169 ? -14.507 -7.352 11.922 1.00 91.25 169 TRP A C 1
ATOM 1356 O O . TRP A 1 169 ? -14.181 -8.422 11.409 1.00 91.25 169 TRP A O 1
ATOM 1366 N N . LEU A 1 170 ? -13.648 -6.641 12.660 1.00 89.31 170 LEU A N 1
ATOM 1367 C CA . LEU A 1 170 ? -12.305 -7.116 13.001 1.00 89.31 170 LEU A CA 1
ATOM 1368 C C . LEU A 1 170 ? -12.356 -8.144 14.143 1.00 89.31 170 LEU A C 1
ATOM 1370 O O . LEU A 1 170 ? -13.285 -8.083 14.954 1.00 89.31 170 LEU A O 1
ATOM 1374 N N . PRO A 1 171 ? -11.351 -9.041 14.270 1.00 83.81 171 PRO A N 1
ATOM 1375 C CA . PRO A 1 171 ? -11.313 -10.065 15.318 1.00 83.81 171 PRO A CA 1
ATOM 1376 C C . PRO A 1 171 ? -11.599 -9.464 16.693 1.00 83.81 171 PRO A C 1
ATOM 1378 O O . PRO A 1 171 ? -11.059 -8.400 16.962 1.00 83.81 171 PRO A O 1
ATOM 1381 N N . PRO A 1 172 ? -12.414 -10.080 17.561 1.00 84.25 172 PRO A N 1
ATOM 1382 C CA . PRO A 1 172 ? -12.808 -9.477 18.834 1.00 84.25 172 PRO A CA 1
ATOM 1383 C C . PRO A 1 172 ? -11.608 -9.226 19.760 1.00 84.25 172 PRO A C 1
ATOM 1385 O O . PRO A 1 172 ? -10.580 -9.891 19.663 1.00 84.25 172 PRO A O 1
ATOM 1388 N N . GLY A 1 173 ? -11.765 -8.288 20.698 1.00 87.94 173 GLY A N 1
ATOM 1389 C CA . GLY A 1 173 ? -10.739 -7.939 21.686 1.00 87.94 173 GLY A CA 1
ATOM 1390 C C . GLY A 1 173 ? -9.988 -6.637 21.379 1.00 87.94 173 GLY A C 1
ATOM 1391 O O . GLY A 1 173 ? -10.354 -5.909 20.443 1.00 87.94 173 GLY A O 1
ATOM 1392 N N . PRO A 1 174 ? -8.971 -6.304 22.193 1.00 89.69 174 PRO A N 1
ATOM 1393 C CA . PRO A 1 174 ? -8.215 -5.068 22.048 1.00 89.69 174 PRO A CA 1
ATOM 1394 C C . PRO A 1 174 ? -7.520 -4.964 20.685 1.00 89.69 174 PRO A C 1
ATOM 1396 O O . PRO A 1 174 ? -7.018 -5.958 20.159 1.00 89.69 174 PRO A O 1
ATOM 1399 N N . LEU A 1 175 ? -7.475 -3.753 20.131 1.00 90.94 175 LEU A N 1
ATOM 1400 C CA . LEU A 1 175 ? -6.767 -3.440 18.889 1.00 90.94 175 LEU A CA 1
ATOM 1401 C C . LEU A 1 175 ? -5.639 -2.451 19.131 1.00 90.94 175 LEU A C 1
ATOM 1403 O O . LEU A 1 175 ? -5.819 -1.467 19.846 1.00 90.94 175 LEU A O 1
ATOM 1407 N N . THR A 1 176 ? -4.531 -2.655 18.428 1.00 91.44 176 THR A N 1
ATOM 1408 C CA . THR A 1 176 ? -3.467 -1.660 18.289 1.00 91.44 176 THR A CA 1
ATOM 1409 C C . THR A 1 176 ? -3.375 -1.235 16.828 1.00 91.44 176 THR A C 1
ATOM 1411 O O . THR A 1 176 ? -3.101 -2.051 15.956 1.00 91.44 176 THR A O 1
ATOM 1414 N N . LEU A 1 177 ? -3.597 0.048 16.548 1.00 93.06 177 LEU A N 1
ATOM 1415 C CA . LEU A 1 177 ? -3.508 0.643 15.216 1.00 93.06 177 LEU A CA 1
ATOM 1416 C C . LEU A 1 177 ? -2.258 1.521 15.152 1.00 93.06 177 LEU A C 1
ATOM 1418 O O . LEU A 1 177 ? -2.251 2.646 15.655 1.00 93.06 177 LEU A O 1
ATOM 1422 N N . ARG A 1 178 ? -1.177 1.002 14.570 1.00 90.62 178 ARG A N 1
ATOM 1423 C CA . ARG A 1 178 ? 0.129 1.665 14.529 1.00 90.62 178 ARG A CA 1
ATOM 1424 C C . ARG A 1 178 ? 0.346 2.375 13.198 1.00 90.62 178 ARG A C 1
ATOM 1426 O O . ARG A 1 178 ? 0.492 1.730 12.167 1.00 90.62 178 ARG A O 1
ATOM 1433 N N . PHE A 1 179 ? 0.440 3.698 13.237 1.00 92.19 179 PHE A N 1
ATOM 1434 C CA . PHE A 1 179 ? 0.757 4.545 12.090 1.00 92.19 179 PHE A CA 1
ATOM 1435 C C . PHE A 1 179 ? 2.237 4.919 12.120 1.00 92.19 179 PHE A C 1
ATOM 1437 O O . PHE A 1 179 ? 2.678 5.663 12.996 1.00 92.19 179 PHE A O 1
ATOM 1444 N N . GLU A 1 180 ? 3.001 4.384 11.175 1.00 88.44 180 GLU A N 1
ATOM 1445 C CA . GLU A 1 180 ? 4.453 4.537 11.077 1.00 88.44 180 GLU A CA 1
ATOM 1446 C C . GLU A 1 180 ? 4.825 5.589 10.030 1.00 88.44 180 GLU A C 1
ATOM 1448 O O . GLU A 1 180 ? 4.109 5.781 9.046 1.00 88.44 180 GLU A O 1
ATOM 1453 N N . HIS A 1 181 ? 5.978 6.238 10.211 1.00 88.88 181 HIS A N 1
ATOM 1454 C CA . HIS A 1 181 ? 6.531 7.233 9.284 1.00 88.88 181 HIS A CA 1
ATOM 1455 C C . HIS A 1 181 ? 5.656 8.487 9.088 1.00 88.88 181 HIS A C 1
ATOM 1457 O O . HIS A 1 181 ? 5.615 9.074 8.001 1.00 88.88 181 HIS A O 1
ATOM 1463 N N . LEU A 1 182 ? 4.961 8.926 10.145 1.00 91.69 182 LEU A N 1
ATOM 1464 C CA . LEU A 1 182 ? 4.178 10.172 10.135 1.00 91.69 182 LEU A CA 1
ATOM 1465 C C . LEU A 1 182 ? 5.040 11.412 9.851 1.00 91.69 182 LEU A C 1
ATOM 1467 O O . LEU A 1 182 ? 4.615 12.316 9.142 1.00 91.69 182 LEU A O 1
ATOM 1471 N N . ASP A 1 183 ? 6.269 11.428 10.349 1.00 91.31 183 ASP A N 1
ATOM 1472 C CA . ASP A 1 183 ? 7.302 12.432 10.083 1.00 91.31 183 ASP A CA 1
ATOM 1473 C C . ASP A 1 183 ? 7.674 12.511 8.592 1.00 91.31 183 ASP A C 1
ATOM 1475 O O . ASP A 1 183 ? 7.760 13.600 8.023 1.00 91.31 183 ASP A O 1
ATOM 1479 N N . THR A 1 184 ? 7.814 11.362 7.926 1.00 88.75 184 THR A N 1
ATOM 1480 C CA . THR A 1 184 ? 8.083 11.307 6.484 1.00 88.75 184 THR A CA 1
ATOM 1481 C C . THR A 1 184 ? 6.897 11.864 5.696 1.00 88.75 184 THR A C 1
ATOM 1483 O O . THR A 1 184 ? 7.083 12.613 4.731 1.00 88.75 184 THR A O 1
ATOM 1486 N N . LEU A 1 185 ? 5.669 11.542 6.119 1.00 89.94 185 LEU A N 1
ATOM 1487 C CA . LEU A 1 185 ? 4.459 12.127 5.546 1.00 89.94 185 LEU A CA 1
ATOM 1488 C C . LEU A 1 185 ? 4.409 13.644 5.783 1.00 89.94 185 LEU A C 1
ATOM 1490 O O . LEU A 1 185 ? 4.084 14.382 4.856 1.00 89.94 185 LEU A O 1
ATOM 1494 N N . ALA A 1 186 ? 4.786 14.117 6.975 1.00 92.94 186 ALA A N 1
ATOM 1495 C CA . ALA A 1 186 ? 4.840 15.538 7.317 1.00 92.94 186 ALA A CA 1
ATOM 1496 C C . ALA A 1 186 ? 5.807 16.313 6.420 1.00 92.94 186 ALA A C 1
ATOM 1498 O O . ALA A 1 186 ? 5.452 17.375 5.912 1.00 92.94 186 ALA A O 1
ATOM 1499 N N . ALA A 1 187 ? 7.005 15.767 6.196 1.00 89.81 187 ALA A N 1
ATOM 1500 C CA . ALA A 1 187 ? 8.017 16.382 5.346 1.00 89.81 187 ALA A CA 1
ATOM 1501 C C . ALA A 1 187 ? 7.581 16.441 3.875 1.00 89.81 187 ALA A C 1
ATOM 1503 O O . ALA A 1 187 ? 7.851 17.421 3.182 1.00 89.81 187 ALA A O 1
ATOM 1504 N N . ARG A 1 188 ? 6.900 15.398 3.386 1.00 88.12 188 ARG A N 1
ATOM 1505 C CA . ARG A 1 188 ? 6.524 15.287 1.971 1.00 88.12 188 ARG A CA 1
ATOM 1506 C C . ARG A 1 188 ? 5.209 15.979 1.625 1.00 88.12 188 ARG A C 1
ATOM 1508 O O . ARG A 1 188 ? 5.106 16.589 0.566 1.00 88.12 188 ARG A O 1
ATOM 1515 N N . SER A 1 189 ? 4.190 15.828 2.465 1.00 91.69 189 SER A N 1
ATOM 1516 C CA . SER A 1 189 ? 2.840 16.343 2.232 1.00 91.69 189 SER A CA 1
ATOM 1517 C C . SER A 1 189 ? 2.264 16.933 3.525 1.00 91.69 189 SER A C 1
ATOM 1519 O O . SER A 1 189 ? 1.468 16.284 4.209 1.00 91.69 189 SER A O 1
ATOM 1521 N N . PRO A 1 190 ? 2.637 18.181 3.881 1.00 94.06 190 PRO A N 1
ATOM 1522 C CA . PRO A 1 190 ? 2.221 18.803 5.138 1.00 94.06 190 PRO A CA 1
ATOM 1523 C C . PRO A 1 190 ? 0.702 18.932 5.300 1.00 94.06 190 PRO A C 1
ATOM 1525 O O . PRO A 1 190 ? 0.194 18.833 6.415 1.00 94.06 190 PRO A O 1
ATOM 1528 N N . LEU A 1 191 ? -0.027 19.163 4.200 1.00 95.12 191 LEU A N 1
ATOM 1529 C CA . LEU A 1 191 ? -1.489 19.260 4.221 1.00 95.12 191 LEU A CA 1
ATOM 1530 C C . LEU A 1 191 ? -2.124 17.907 4.546 1.00 95.12 191 LEU A C 1
ATOM 1532 O O . LEU A 1 191 ? -2.870 17.816 5.515 1.00 95.12 191 LEU A O 1
ATOM 1536 N N . LEU A 1 192 ? -1.752 16.854 3.813 1.00 95.31 192 LEU A N 1
ATOM 1537 C CA . LEU A 1 192 ? -2.249 15.504 4.076 1.00 95.31 192 LEU A CA 1
ATOM 1538 C C . LEU A 1 192 ? -1.864 15.029 5.480 1.00 95.31 192 LEU A C 1
ATOM 1540 O O . LEU A 1 192 ? -2.680 14.439 6.176 1.00 95.31 192 LEU A O 1
ATOM 1544 N N . HIS A 1 193 ? -0.641 15.320 5.927 1.00 96.50 193 HIS A N 1
ATOM 1545 C CA . HIS A 1 193 ? -0.216 15.015 7.289 1.00 96.50 193 HIS A CA 1
ATOM 1546 C C . HIS A 1 193 ? -1.130 15.662 8.338 1.00 96.50 193 HIS A C 1
ATOM 1548 O O . HIS A 1 193 ? -1.515 14.998 9.297 1.00 96.50 193 HIS A O 1
ATOM 1554 N N . ARG A 1 194 ? -1.502 16.940 8.161 1.00 96.81 194 ARG A N 1
ATOM 1555 C CA . ARG A 1 194 ? -2.438 17.618 9.072 1.00 96.81 194 ARG A CA 1
ATOM 1556 C C . ARG A 1 194 ? -3.792 16.920 9.096 1.00 96.81 194 ARG A C 1
ATOM 1558 O O . ARG A 1 194 ? -4.286 16.662 10.184 1.00 96.81 194 ARG A O 1
ATOM 1565 N N . GLU A 1 195 ? -4.349 16.584 7.935 1.00 97.75 195 GLU A N 1
ATOM 1566 C CA . GLU A 1 195 ? -5.632 15.872 7.854 1.00 97.75 195 GLU A CA 1
ATOM 1567 C C . GLU A 1 195 ? -5.563 14.506 8.550 1.00 97.75 195 GLU A C 1
ATOM 1569 O O . GLU A 1 195 ? -6.389 14.219 9.414 1.00 97.75 195 GLU A O 1
ATOM 1574 N N . VAL A 1 196 ? -4.523 13.711 8.266 1.00 97.00 196 VAL A N 1
ATOM 1575 C CA . VAL A 1 196 ? -4.292 12.415 8.922 1.00 97.00 196 VAL A CA 1
ATOM 1576 C C . VAL A 1 196 ? -4.204 12.585 10.437 1.00 97.00 196 VAL A C 1
ATOM 1578 O O . VAL A 1 196 ? -4.912 11.897 11.163 1.00 97.00 196 VAL A O 1
ATOM 1581 N N . VAL A 1 197 ? -3.386 13.512 10.942 1.00 96.56 197 VAL A N 1
ATOM 1582 C CA . VAL A 1 197 ? -3.244 13.738 12.391 1.00 96.56 197 VAL A CA 1
ATOM 1583 C C . VAL A 1 197 ? -4.559 14.195 13.023 1.00 96.56 197 VAL A C 1
ATOM 1585 O O . VAL A 1 197 ? -4.912 13.705 14.096 1.00 96.56 197 VAL A O 1
ATOM 1588 N N . THR A 1 198 ? -5.308 15.085 12.367 1.00 97.62 198 THR A N 1
ATOM 1589 C CA . THR A 1 198 ? -6.634 15.509 12.831 1.00 97.62 198 THR A CA 1
ATOM 1590 C C . THR A 1 198 ? -7.579 14.317 12.956 1.00 97.62 198 THR A C 1
ATOM 1592 O O . THR A 1 198 ? -8.180 14.142 14.016 1.00 97.62 198 THR A O 1
ATOM 1595 N N . SER A 1 199 ? -7.664 13.458 11.940 1.00 97.75 199 SER A N 1
ATOM 1596 C CA . SER A 1 199 ? -8.494 12.253 11.991 1.00 97.75 199 SER A CA 1
ATOM 1597 C C . SER A 1 199 ? -8.025 11.255 13.053 1.00 97.75 199 SER A C 1
ATOM 1599 O O . SER A 1 199 ? -8.843 10.765 13.826 1.00 97.75 199 SER A O 1
ATOM 1601 N N . LEU A 1 200 ? -6.714 11.021 13.192 1.00 97.50 200 LEU A N 1
ATOM 1602 C CA . LEU A 1 200 ? -6.172 10.160 14.252 1.00 97.50 200 LEU A CA 1
ATOM 1603 C C . LEU A 1 200 ? -6.562 10.660 15.650 1.00 97.50 200 LEU A C 1
ATOM 1605 O O . LEU A 1 200 ? -6.876 9.847 16.514 1.00 97.50 200 LEU A O 1
ATOM 1609 N N . ASN A 1 201 ? -6.544 11.976 15.884 1.00 96.94 201 ASN A N 1
ATOM 1610 C CA . ASN A 1 201 ? -6.984 12.564 17.154 1.00 96.94 201 ASN A CA 1
ATOM 1611 C C . ASN A 1 201 ? -8.489 12.356 17.384 1.00 96.94 201 ASN A C 1
ATOM 1613 O O . ASN A 1 201 ? -8.905 12.049 18.500 1.00 96.94 201 ASN A O 1
ATOM 1617 N N . LEU A 1 202 ? -9.309 12.504 16.337 1.00 97.06 202 LEU A N 1
ATOM 1618 C CA . LEU A 1 202 ? -10.755 12.281 16.414 1.00 97.06 202 LEU A CA 1
ATOM 1619 C C . LEU A 1 202 ? -11.090 10.823 16.748 1.00 97.06 202 LEU A C 1
ATOM 1621 O O . LEU A 1 202 ? -11.944 10.569 17.597 1.00 97.06 202 LEU A O 1
ATOM 1625 N N . TRP A 1 203 ? -10.419 9.866 16.108 1.00 97.25 203 TRP A N 1
ATOM 1626 C CA . TRP A 1 203 ? -10.651 8.440 16.346 1.00 97.25 203 TRP A CA 1
ATOM 1627 C C . TRP A 1 203 ? -10.160 8.003 17.727 1.00 97.25 203 TRP A C 1
ATOM 1629 O O . TRP A 1 203 ? -10.848 7.242 18.404 1.00 97.25 203 TRP A O 1
ATOM 1639 N N . GLU A 1 204 ? -9.017 8.523 18.181 1.00 95.69 204 GLU A N 1
ATOM 1640 C CA . GLU A 1 204 ? -8.511 8.283 19.537 1.00 95.69 204 GLU A CA 1
ATOM 1641 C C . GLU A 1 204 ? -9.500 8.802 20.592 1.00 95.69 204 GLU A C 1
ATOM 1643 O O . GLU A 1 204 ? -9.849 8.080 21.525 1.00 95.69 204 GLU A O 1
ATOM 1648 N N . ALA A 1 205 ? -10.027 10.018 20.410 1.00 96.00 205 ALA A N 1
ATOM 1649 C CA . ALA A 1 205 ? -11.016 10.598 21.315 1.00 96.00 205 ALA A CA 1
ATOM 1650 C C . ALA A 1 205 ? -12.338 9.811 21.342 1.00 96.00 205 ALA A C 1
ATOM 1652 O O . ALA A 1 205 ? -12.931 9.652 22.411 1.00 96.00 205 ALA A O 1
ATOM 1653 N N . HIS A 1 206 ? -12.795 9.307 20.190 1.00 96.25 206 HIS A N 1
ATOM 1654 C CA . HIS A 1 206 ? -13.975 8.440 20.102 1.00 96.25 206 HIS A CA 1
ATOM 1655 C C . HIS A 1 206 ? -13.785 7.156 20.912 1.00 96.25 206 HIS A C 1
ATOM 1657 O O . HIS A 1 206 ? -14.602 6.846 21.777 1.00 96.25 206 HIS A O 1
ATOM 1663 N N . TRP A 1 207 ? -12.685 6.434 20.693 1.00 95.44 207 TRP A N 1
ATOM 1664 C CA . TRP A 1 207 ? -12.440 5.163 21.378 1.00 95.44 207 TRP A CA 1
ATOM 1665 C C . TRP A 1 207 ? -12.089 5.321 22.857 1.00 95.44 207 TRP A C 1
ATOM 1667 O O . TRP A 1 207 ? -12.413 4.440 23.650 1.00 95.44 207 TRP A O 1
ATOM 1677 N N . ALA A 1 208 ? -11.537 6.464 23.267 1.00 92.69 208 ALA A N 1
ATOM 1678 C CA . ALA A 1 208 ? -11.406 6.798 24.683 1.00 92.69 208 ALA A CA 1
ATOM 1679 C C . ALA A 1 208 ? -12.777 6.883 25.386 1.00 92.69 208 ALA A C 1
ATOM 1681 O O . ALA A 1 208 ? -12.906 6.470 26.536 1.00 92.69 208 ALA A O 1
ATOM 1682 N N . GLN A 1 209 ? -13.814 7.373 24.694 1.00 91.19 209 GLN A N 1
ATOM 1683 C CA . GLN A 1 209 ? -15.188 7.440 25.216 1.00 91.19 209 GLN A CA 1
ATOM 1684 C C . GLN A 1 209 ? -15.933 6.105 25.077 1.00 91.19 209 GLN A C 1
ATOM 1686 O O . GLN A 1 209 ? -16.745 5.752 25.930 1.00 91.19 209 GLN A O 1
ATOM 1691 N N . ALA A 1 210 ? -15.638 5.341 24.024 1.00 89.50 210 ALA A N 1
ATOM 1692 C CA . ALA A 1 210 ? -16.239 4.042 23.733 1.00 89.50 210 ALA A CA 1
ATOM 1693 C C . ALA A 1 210 ? -15.440 2.850 24.301 1.00 89.50 210 ALA A C 1
ATOM 1695 O O . ALA A 1 210 ? -15.672 1.711 23.898 1.00 89.50 210 ALA A O 1
ATOM 1696 N N . ALA A 1 211 ? -14.535 3.075 25.260 1.00 77.94 211 ALA A N 1
ATOM 1697 C CA . ALA A 1 211 ? -13.634 2.045 25.790 1.00 77.94 211 ALA A CA 1
ATOM 1698 C C . ALA A 1 211 ? -14.365 0.825 26.388 1.00 77.94 211 ALA A C 1
ATOM 1700 O O . ALA A 1 211 ? -13.826 -0.279 26.395 1.00 77.94 211 ALA A O 1
ATOM 1701 N N . ALA A 1 212 ? -15.608 1.009 26.851 1.00 78.19 212 ALA A N 1
ATOM 1702 C CA . ALA A 1 212 ? -16.465 -0.075 27.333 1.00 78.19 212 ALA A CA 1
ATOM 1703 C C . ALA A 1 212 ? -16.957 -1.015 26.214 1.00 78.19 212 ALA A C 1
ATOM 1705 O O . ALA A 1 212 ? -17.297 -2.161 26.492 1.00 78.19 212 ALA A O 1
ATOM 1706 N N . GLN A 1 213 ? -17.014 -0.540 24.965 1.00 86.38 213 GLN A N 1
ATOM 1707 C CA . GLN A 1 213 ? -17.365 -1.354 23.798 1.00 86.38 213 GLN A CA 1
ATOM 1708 C C . GLN A 1 213 ? -16.151 -2.151 23.327 1.00 86.38 213 GLN A C 1
ATOM 1710 O O . GLN A 1 213 ? -16.245 -3.353 23.081 1.00 86.38 213 GLN A O 1
ATOM 1715 N N . ARG A 1 214 ? -15.006 -1.470 23.196 1.00 89.06 214 ARG A N 1
ATOM 1716 C CA . ARG A 1 214 ? -13.759 -2.061 22.719 1.00 89.06 214 ARG A CA 1
ATOM 1717 C C 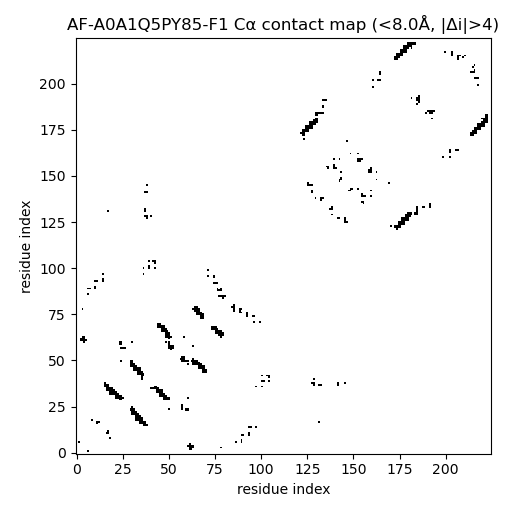. ARG A 1 214 ? -12.561 -1.177 23.057 1.00 89.06 214 ARG A C 1
ATOM 1719 O O . ARG A 1 214 ? -12.607 0.034 22.863 1.00 89.06 214 ARG A O 1
ATOM 1726 N N . ALA A 1 215 ? -11.459 -1.794 23.480 1.00 91.69 215 ALA A N 1
ATOM 1727 C CA . ALA A 1 215 ? -10.180 -1.105 23.612 1.00 91.69 215 ALA A CA 1
ATOM 1728 C C . ALA A 1 215 ? -9.510 -0.964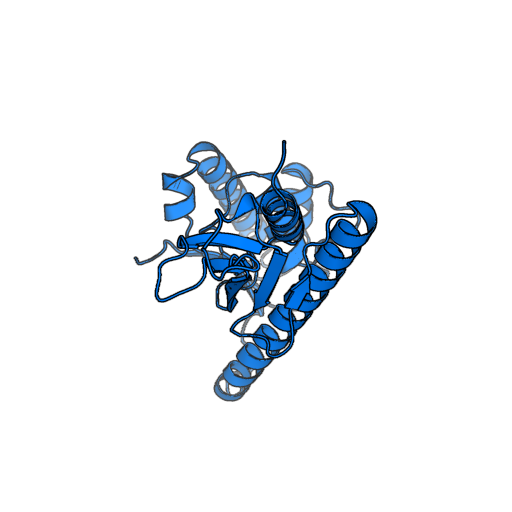 22.237 1.00 91.69 215 ALA A C 1
ATOM 1730 O O . ALA A 1 215 ? -9.173 -1.964 21.601 1.00 91.69 215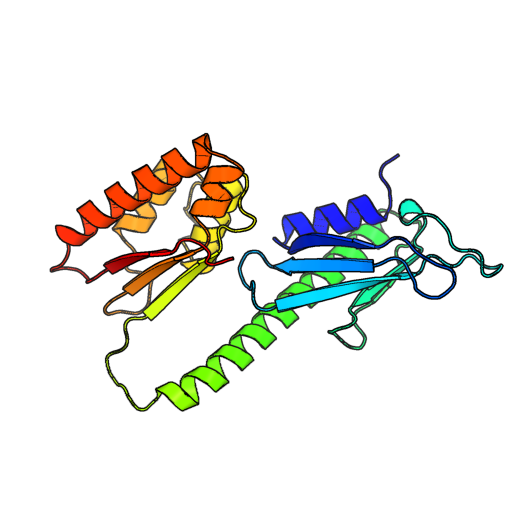 ALA A O 1
ATOM 1731 N N . VAL A 1 216 ? -9.311 0.270 21.779 1.00 94.56 216 VAL A N 1
ATOM 1732 C CA . VAL A 1 216 ? -8.574 0.574 20.546 1.00 94.56 216 VAL A CA 1
ATOM 1733 C C . VAL A 1 216 ? -7.484 1.583 20.877 1.00 94.56 216 VAL A C 1
ATOM 1735 O O . VAL A 1 216 ? -7.763 2.695 21.321 1.00 94.56 216 VAL A O 1
ATOM 1738 N N . HIS A 1 217 ? -6.234 1.190 20.659 1.00 94.12 217 HIS A N 1
ATOM 1739 C CA . HIS A 1 217 ? -5.056 2.005 20.919 1.00 94.12 217 HIS A CA 1
ATOM 1740 C C . HIS A 1 217 ? -4.451 2.474 19.600 1.00 94.12 217 HIS A C 1
ATOM 1742 O O . HIS A 1 217 ? -3.983 1.666 18.801 1.00 94.12 217 HIS A O 1
ATOM 1748 N N . ILE A 1 218 ? -4.441 3.787 19.371 1.00 94.81 218 ILE A N 1
ATOM 1749 C CA . ILE A 1 218 ? -3.797 4.384 18.200 1.00 94.81 218 ILE A CA 1
ATOM 1750 C C . ILE A 1 218 ? -2.371 4.771 18.579 1.00 94.81 218 ILE A C 1
ATOM 1752 O O . ILE A 1 218 ? -2.150 5.591 19.465 1.00 94.81 218 ILE A O 1
ATOM 1756 N N . VAL A 1 219 ? -1.391 4.190 17.892 1.00 92.81 219 VAL A N 1
ATOM 1757 C CA . VAL A 1 219 ? 0.029 4.456 18.125 1.00 92.81 219 VAL A CA 1
ATOM 1758 C C . VAL A 1 219 ? 0.585 5.262 16.961 1.00 92.81 219 VAL A C 1
ATOM 1760 O O . VAL A 1 219 ? 0.484 4.855 15.806 1.00 92.81 219 VAL A O 1
ATOM 1763 N N . ARG A 1 220 ? 1.200 6.406 17.269 1.00 92.12 220 ARG A N 1
ATOM 1764 C CA . ARG A 1 220 ? 1.868 7.281 16.299 1.00 92.12 220 ARG A CA 1
ATOM 1765 C C . ARG A 1 220 ? 3.373 7.057 16.399 1.00 92.12 220 ARG A C 1
ATOM 1767 O O . ARG A 1 220 ? 3.973 7.408 17.411 1.00 92.12 220 ARG A O 1
ATOM 1774 N N . ALA A 1 221 ? 3.979 6.475 15.373 1.00 80.44 221 ALA A N 1
ATOM 1775 C CA . ALA A 1 221 ? 5.420 6.279 15.301 1.00 80.44 221 ALA A CA 1
ATOM 1776 C C . ALA A 1 221 ? 6.028 7.233 14.263 1.00 80.44 221 ALA A C 1
ATOM 1778 O O . ALA A 1 221 ? 5.665 7.216 13.084 1.00 80.44 221 ALA A O 1
ATOM 1779 N N . GLY A 1 222 ? 6.969 8.067 14.709 1.00 64.12 222 GLY A N 1
ATOM 1780 C CA . GLY A 1 222 ? 7.918 8.714 13.807 1.00 64.12 222 GLY A CA 1
ATOM 1781 C C . GLY A 1 222 ? 8.941 7.681 13.340 1.00 64.12 222 GLY A C 1
ATOM 1782 O O . GLY A 1 222 ? 9.359 6.832 14.127 1.00 64.12 222 GLY A O 1
ATOM 1783 N N . GLY A 1 223 ? 9.314 7.716 12.066 1.00 50.47 223 GLY A N 1
ATOM 1784 C CA . GLY A 1 223 ? 10.431 6.939 11.559 1.00 50.47 223 GLY A CA 1
ATOM 1785 C C . GLY A 1 223 ? 11.707 7.371 12.271 1.00 50.47 223 GLY A C 1
ATOM 1786 O O . GLY A 1 223 ? 12.148 8.508 12.141 1.00 50.47 223 GLY A O 1
ATOM 1787 N N . ALA A 1 224 ? 12.312 6.469 13.035 1.00 39.38 224 ALA A N 1
ATOM 1788 C CA . ALA A 1 224 ? 13.722 6.608 13.346 1.00 39.38 224 ALA A CA 1
ATOM 1789 C C . ALA A 1 224 ? 14.501 6.268 12.066 1.00 39.38 224 ALA A C 1
ATOM 1791 O O . ALA A 1 224 ? 14.580 5.094 11.722 1.00 39.38 224 ALA A O 1
ATOM 1792 N N . GLY A 1 225 ? 15.043 7.284 11.384 1.00 36.94 225 GLY A N 1
ATOM 1793 C CA . GLY A 1 225 ? 16.016 7.119 10.289 1.00 36.94 225 GLY A CA 1
ATOM 1794 C C . GLY A 1 225 ? 15.443 6.717 8.933 1.00 36.94 225 GLY A C 1
ATOM 1795 O O . GLY A 1 225 ? 14.866 5.616 8.787 1.00 36.94 225 GLY A O 1
#

pLDDT: mean 85.37, std 13.38, range [36.94, 97.75]

InterPro domains:
  IPR000468 Barstar (barnase inhibitor) [PF01337] (127-212)
  IPR035905 Barstar-like superfamily [G3DSA:3.30.370.10] (124-210)
  IPR035905 Barstar-like superfamily [SSF52038] (126-196)

Mean predicted aligned error: 10.62 Å

Radius of gyration: 20.54 Å; Cα contacts (8 Å, |Δi|>4): 340; chains: 1; bounding box: 48×38×58 Å

Foldseek 3Di:
DQFLVNLLQVLCVVQQKDFPDWAPDDLVFATKTWIDRQQQNVDIWIKGFQQQDPVRDGDTRSRTQKIAIPVDPPLMDGSDPDVVVNNVRSNVSSVVVSVVSVVVSVVVVVVVCVVVVPDDADAAEFEGECLPPQDLQSVLVSQCVRLVFDPPQPSDDVSSLVRLLCSVPDDDAAYEYEYEQLVSCCVRPVPVSVSVVVSLVVSVVSCVVVVVVYHYHYHYYHDPD

Secondary structure (DSSP, 8-state):
---HHHHHHHHHHHTTEEEEEEE---SSS--EEEEEETTEEEEEEEEEEE-B-TTSPBPPGGG--EEEESSSTT-EEE--SSHHHHHHHHHHHHHHHHHHHHHHHHHHHHHHHHHSTT-TTPPEEEEEE-TT--SHHHHHHHHHHHTT--TT--SSHHHHHHHHHH-TTSPSS-EEEEEE-HHHHHHH-HHHHHHHHHHHHHHHHHHHHSTTT--EEEEEE----